Protein AF-A0A517R8D5-F1 (afdb_monomer_lite)

InterPro domains:
  IPR025369 Domain of unknown function DUF4274 [PF14096] (88-162)

Secondary structure (DSSP, 8-state):
-PPP-PPPPHHHHH-HHHHHHHHHHHHHHHHHHGGGGGS-HHHHHHHHHHHH-TTGGG-S-TT-HHHHHHHHHHHHHHHHHHHHH---HHHHHHHHHH--GGG-SHHHHHHHHSTT--HHHHHHHHHHT-HHHHHT-SSGGGSSSHHHHHHHHHHHHHHHHHHHT--S---S-B--HHHHT-TT--HHHHT--GGGSS-BSPP-----

Foldseek 3Di:
DQDDPDDDDPVRCVDPLNVVLVVVQVVQLVQLLVLLVPDDPVLLCLLLCLAPVSCVVVDDCPVPPVVVVVVVVVSVVVNVVCLVDPDAQSSLSSNLSNHDCVVACVSVLSSLPHQSHAPQSLLVLLLVLPVLSVLVDPDLVPDPDPRSSVSNVSVVSVQVCVVVVSHPHQARWGACVSVCPDPSDDCVSSVHDPSSNAITVHPPPDDD

Structure (mmCIF, N/CA/C/O backbone):
data_AF-A0A517R8D5-F1
#
_entry.id   AF-A0A517R8D5-F1
#
loop_
_atom_site.group_PDB
_atom_site.id
_atom_site.type_symbol
_atom_site.label_atom_id
_atom_site.label_alt_id
_atom_site.label_comp_id
_atom_site.label_asym_id
_atom_site.label_entity_id
_atom_site.label_seq_id
_atom_site.pdbx_PDB_ins_code
_atom_site.Cartn_x
_atom_site.Cartn_y
_atom_site.Cartn_z
_atom_site.occupancy
_atom_site.B_iso_or_equiv
_atom_site.auth_seq_id
_atom_site.auth_comp_id
_atom_site.auth_asym_id
_atom_site.auth_atom_id
_atom_site.pdbx_PDB_model_num
ATOM 1 N N . MET A 1 1 ? -22.744 -11.318 -7.187 1.00 48.66 1 MET A N 1
ATOM 2 C CA . MET A 1 1 ? -22.335 -10.217 -8.088 1.00 48.66 1 MET A CA 1
ATOM 3 C C . MET A 1 1 ? -22.023 -9.027 -7.203 1.00 48.66 1 MET A C 1
ATOM 5 O O . MET A 1 1 ? -22.911 -8.662 -6.443 1.00 48.66 1 MET A O 1
ATOM 9 N N . ALA A 1 2 ? -20.806 -8.474 -7.249 1.00 56.12 2 ALA A N 1
ATOM 10 C CA . ALA A 1 2 ? -20.500 -7.267 -6.479 1.00 56.12 2 ALA A CA 1
ATOM 11 C C . ALA A 1 2 ? -21.428 -6.123 -6.892 1.00 56.12 2 ALA A C 1
ATOM 13 O O . ALA A 1 2 ? -21.752 -5.971 -8.080 1.00 56.12 2 ALA A O 1
ATOM 14 N N . LYS A 1 3 ? -21.874 -5.326 -5.918 1.00 57.78 3 LYS A N 1
ATOM 15 C CA . LYS A 1 3 ? -22.687 -4.143 -6.211 1.00 57.78 3 LYS A CA 1
ATOM 16 C C . LYS A 1 3 ? -21.909 -3.226 -7.154 1.00 57.78 3 LYS A C 1
ATOM 18 O O . LYS A 1 3 ? -20.782 -2.824 -6.879 1.00 57.78 3 LYS A O 1
ATOM 23 N N . LYS A 1 4 ? -22.527 -2.874 -8.283 1.00 57.09 4 LYS A N 1
ATOM 24 C CA . LYS A 1 4 ? -21.958 -1.917 -9.237 1.00 57.09 4 LYS A CA 1
ATOM 25 C C . LYS A 1 4 ? -21.742 -0.594 -8.497 1.00 57.09 4 LYS A C 1
ATOM 27 O O . LYS A 1 4 ? -22.710 -0.006 -8.014 1.00 57.09 4 LYS A O 1
ATOM 32 N N . VAL A 1 5 ? -20.493 -0.135 -8.392 1.00 60.75 5 VAL A N 1
ATOM 33 C CA . VAL A 1 5 ? -20.170 1.129 -7.716 1.00 60.75 5 VAL A CA 1
ATOM 34 C C . VAL A 1 5 ? -20.857 2.267 -8.473 1.00 60.75 5 VAL A C 1
ATOM 36 O O . VAL A 1 5 ? -20.487 2.608 -9.599 1.00 60.75 5 VAL A O 1
ATOM 39 N N . ARG A 1 6 ? -21.917 2.834 -7.884 1.00 78.00 6 ARG A N 1
ATOM 40 C CA . ARG A 1 6 ? -22.638 3.968 -8.467 1.00 78.00 6 ARG A CA 1
ATOM 41 C C . ARG A 1 6 ? -21.773 5.215 -8.327 1.00 78.00 6 ARG A C 1
ATOM 43 O O . ARG A 1 6 ? -21.369 5.572 -7.223 1.00 78.00 6 ARG A O 1
ATOM 50 N N . LYS A 1 7 ? -21.553 5.928 -9.433 1.00 76.69 7 LYS A N 1
ATOM 51 C CA . LYS A 1 7 ? -20.949 7.264 -9.378 1.00 76.69 7 LYS A CA 1
ATOM 52 C C . LYS A 1 7 ? -21.834 8.188 -8.537 1.00 76.69 7 LYS A C 1
ATOM 54 O O . LYS A 1 7 ? -23.038 8.289 -8.784 1.00 76.69 7 LYS A O 1
ATOM 59 N N . LYS A 1 8 ? -21.233 8.865 -7.557 1.00 81.44 8 LYS A N 1
ATOM 60 C CA . LYS A 1 8 ? -21.919 9.897 -6.773 1.00 81.44 8 LYS A CA 1
ATOM 61 C C . LYS A 1 8 ? -22.359 11.043 -7.686 1.00 81.44 8 LYS A C 1
ATOM 63 O O . LYS A 1 8 ? -21.655 11.421 -8.623 1.00 81.44 8 LYS A O 1
ATOM 68 N N . THR A 1 9 ? -23.539 11.585 -7.418 1.00 87.25 9 THR A N 1
ATOM 69 C CA . THR A 1 9 ? -24.060 12.777 -8.097 1.00 87.25 9 THR A CA 1
ATOM 70 C C . THR A 1 9 ? -23.261 14.021 -7.704 1.00 87.25 9 THR A C 1
ATOM 72 O O . THR A 1 9 ? -22.557 14.035 -6.693 1.00 87.25 9 THR A O 1
ATOM 75 N N . LYS A 1 10 ? -23.399 15.113 -8.470 1.00 86.38 10 LYS A N 1
ATOM 76 C CA . LYS A 1 10 ? -22.790 16.409 -8.117 1.00 86.38 10 LYS A CA 1
ATOM 77 C C . LYS A 1 10 ? -23.201 16.882 -6.721 1.00 86.38 10 LYS A C 1
ATOM 79 O O . LYS A 1 10 ? -22.364 17.417 -6.005 1.00 86.38 10 LYS A O 1
ATOM 84 N N . GLN A 1 11 ? -24.455 16.652 -6.335 1.00 87.12 11 GLN A N 1
ATOM 85 C CA . GLN A 1 11 ? -24.974 17.030 -5.023 1.00 87.12 11 GLN A CA 1
ATOM 86 C C . GLN A 1 11 ? -24.327 16.204 -3.904 1.00 87.12 11 GLN A C 1
ATOM 88 O O . GLN A 1 11 ? -23.869 16.769 -2.919 1.00 87.12 11 GLN A O 1
ATOM 93 N N . GLU A 1 12 ? -24.172 14.893 -4.096 1.00 86.06 12 GLU A N 1
ATOM 94 C CA . GLU A 1 12 ? -23.469 14.022 -3.140 1.00 86.06 12 GLU A CA 1
ATOM 95 C C . GLU A 1 12 ? -21.973 14.336 -3.024 1.00 86.06 12 GLU A C 1
ATOM 97 O O . GLU A 1 12 ? -21.389 14.161 -1.962 1.00 86.06 12 GLU A O 1
ATOM 102 N N . MET A 1 13 ? -21.337 14.803 -4.101 1.00 85.88 13 MET A N 1
ATOM 103 C CA . MET A 1 13 ? -19.949 15.286 -4.057 1.00 85.88 13 MET A CA 1
ATOM 104 C C . MET A 1 13 ? -19.825 16.688 -3.437 1.00 85.88 13 MET A C 1
ATOM 106 O O . MET A 1 13 ? -18.738 17.092 -3.019 1.00 85.88 13 MET A O 1
ATOM 110 N N . ALA A 1 14 ? -20.914 17.460 -3.421 1.00 89.62 14 ALA A N 1
ATOM 111 C CA . ALA A 1 14 ? -20.987 18.768 -2.780 1.00 89.62 14 ALA A CA 1
ATOM 112 C C . ALA A 1 14 ? -21.322 18.681 -1.285 1.00 89.62 14 ALA A C 1
ATOM 114 O O . ALA A 1 14 ? -21.104 19.659 -0.572 1.00 89.62 14 ALA A O 1
ATOM 115 N N . ASP A 1 15 ? -21.804 17.525 -0.823 1.00 91.94 15 ASP A N 1
ATOM 116 C CA . ASP A 1 15 ? -22.139 17.281 0.573 1.00 91.94 15 ASP A CA 1
ATOM 117 C C . ASP A 1 15 ? -20.940 17.586 1.505 1.00 91.94 15 ASP A C 1
ATOM 119 O O . ASP A 1 15 ? -19.841 17.046 1.306 1.00 91.94 15 ASP A O 1
ATOM 123 N N . PRO A 1 16 ? -21.109 18.462 2.517 1.00 92.56 16 PRO A N 1
ATOM 124 C CA . PRO A 1 16 ? -20.022 18.853 3.410 1.00 92.56 16 PRO A CA 1
ATOM 125 C C . PRO A 1 16 ? -19.416 17.687 4.196 1.00 92.56 16 PRO A C 1
ATOM 127 O O . PRO A 1 16 ? -18.204 17.679 4.427 1.00 92.56 16 PRO A O 1
ATOM 130 N N . VAL A 1 17 ? -20.227 16.697 4.590 1.00 90.69 17 VAL A N 1
ATOM 131 C CA . VAL A 1 17 ? -19.760 15.526 5.349 1.00 90.69 17 VAL A CA 1
ATOM 132 C C . VAL A 1 17 ? -18.880 14.651 4.460 1.00 90.69 17 VAL A C 1
ATOM 134 O O . VAL A 1 17 ? -17.760 14.307 4.848 1.00 90.69 17 VAL A O 1
ATOM 137 N N . PHE A 1 18 ? -19.324 14.377 3.232 1.00 90.69 18 PHE A N 1
ATOM 138 C CA . PHE A 1 18 ? -18.542 13.670 2.222 1.00 90.69 18 PHE A CA 1
ATOM 139 C C . PHE A 1 18 ? -17.207 14.369 1.944 1.00 90.69 18 PHE A C 1
ATOM 141 O O . PHE A 1 18 ? -16.155 13.729 2.002 1.00 90.69 18 PHE A O 1
ATOM 148 N N . ARG A 1 19 ? -17.224 15.684 1.687 1.00 92.69 19 ARG A N 1
ATOM 149 C CA . ARG A 1 19 ? -16.003 16.459 1.403 1.00 92.69 19 ARG A CA 1
ATOM 150 C C . ARG A 1 19 ? -15.025 16.445 2.568 1.00 92.69 19 ARG A C 1
ATOM 152 O O . ARG A 1 19 ? -13.834 16.223 2.353 1.00 92.69 19 ARG A O 1
ATOM 159 N N . LYS A 1 20 ? -15.522 16.640 3.792 1.00 94.44 20 LYS A N 1
ATOM 160 C CA . LYS A 1 20 ? -14.699 16.574 5.002 1.00 94.44 20 LYS A CA 1
ATOM 161 C C . LYS A 1 20 ? -14.043 15.201 5.134 1.00 94.44 20 LYS A C 1
ATOM 163 O O . LYS A 1 20 ? -12.836 15.133 5.333 1.00 94.44 20 LYS A O 1
ATOM 168 N N . ARG A 1 21 ? -14.803 14.119 4.938 1.00 94.06 21 ARG A N 1
ATOM 169 C CA . ARG A 1 21 ? -14.280 12.746 4.987 1.00 94.06 21 ARG A CA 1
ATOM 170 C C . ARG A 1 21 ? -13.192 12.500 3.941 1.00 94.06 21 ARG A C 1
ATOM 172 O O . ARG A 1 21 ? -12.130 12.002 4.296 1.00 94.06 21 ARG A O 1
ATOM 179 N N . VAL A 1 22 ? -13.418 12.877 2.681 1.00 92.94 22 VAL A N 1
ATOM 180 C CA . VAL A 1 22 ? -12.414 12.731 1.605 1.00 92.94 22 VAL A CA 1
ATOM 181 C C . VAL A 1 22 ? -11.154 13.553 1.899 1.00 92.94 22 VAL A C 1
ATOM 183 O O . VAL A 1 22 ? -10.038 13.083 1.667 1.00 92.94 22 VAL A O 1
ATOM 186 N N . SER A 1 23 ? -11.313 14.754 2.464 1.00 95.69 23 SER A N 1
ATOM 187 C CA . SER A 1 23 ? -10.185 15.570 2.923 1.00 95.69 23 SER A CA 1
ATOM 188 C C . SER A 1 23 ? -9.402 14.866 4.035 1.00 95.69 23 SER A C 1
ATOM 190 O O . SER A 1 23 ? -8.179 14.796 3.962 1.00 95.69 23 SER A O 1
ATOM 192 N N . SER A 1 24 ? -10.085 14.292 5.029 1.00 96.50 24 SER A N 1
ATOM 193 C CA . SER A 1 24 ? -9.440 13.542 6.113 1.00 96.50 24 SER A CA 1
ATOM 194 C C . SER A 1 24 ? -8.756 12.263 5.620 1.00 96.50 24 SER A C 1
ATOM 196 O O . SER A 1 24 ? -7.655 11.957 6.065 1.00 96.50 24 SER A O 1
ATOM 198 N N . GLN A 1 25 ? -9.348 11.539 4.662 1.00 96.56 25 GLN A N 1
ATOM 199 C CA . GLN A 1 25 ? -8.690 10.400 4.007 1.00 96.56 25 GLN A CA 1
ATOM 200 C C . GLN A 1 25 ? -7.392 10.841 3.319 1.00 96.56 25 GLN A C 1
ATOM 202 O O . GLN A 1 25 ? -6.345 10.227 3.521 1.00 96.56 25 GLN A O 1
ATOM 207 N N . SER A 1 26 ? -7.443 11.940 2.560 1.00 96.94 26 SER A N 1
ATOM 208 C CA . SER A 1 26 ? -6.265 12.515 1.899 1.00 96.94 26 SER A CA 1
ATOM 209 C C . SER A 1 26 ? -5.177 12.902 2.904 1.00 96.94 26 SER A C 1
ATOM 211 O O . SER A 1 26 ? -4.015 12.561 2.702 1.00 96.94 26 SER A O 1
ATOM 213 N N . GLU A 1 27 ? -5.538 13.546 4.016 1.00 97.62 27 GLU A N 1
ATOM 214 C CA . GLU A 1 27 ? -4.596 13.928 5.075 1.00 97.62 27 GLU A CA 1
ATOM 215 C C . GLU A 1 27 ? -3.901 12.709 5.701 1.00 97.62 27 GLU A C 1
ATOM 217 O O . GLU A 1 27 ? -2.678 12.704 5.867 1.00 97.62 27 GLU A O 1
ATOM 222 N N . VAL A 1 28 ? -4.653 11.639 5.986 1.00 97.81 28 VAL A N 1
ATOM 223 C CA . VAL A 1 28 ? -4.082 10.388 6.508 1.00 97.81 28 VAL A CA 1
ATOM 224 C C . VAL A 1 28 ? -3.088 9.782 5.516 1.00 97.81 28 VAL A C 1
ATOM 226 O O . VAL A 1 28 ? -1.997 9.369 5.919 1.00 97.81 28 VAL A O 1
ATOM 229 N N . LEU A 1 29 ? -3.431 9.745 4.224 1.00 97.69 29 LEU A N 1
ATOM 230 C CA . LEU A 1 29 ? -2.547 9.203 3.188 1.00 97.69 29 LEU A CA 1
ATOM 231 C C . LEU A 1 29 ? -1.289 10.056 2.993 1.00 97.69 29 LEU A C 1
ATOM 233 O O . LEU A 1 29 ? -0.202 9.488 2.882 1.00 97.69 29 LEU A O 1
ATOM 237 N N . LEU A 1 30 ? -1.411 11.386 3.011 1.00 97.56 30 LEU A N 1
ATOM 238 C CA . LEU A 1 30 ? -0.270 12.306 2.946 1.00 97.56 30 LEU A CA 1
ATOM 239 C C . LEU A 1 30 ? 0.664 12.117 4.143 1.00 97.56 30 LEU A C 1
ATOM 241 O O . LEU A 1 30 ? 1.882 12.047 3.984 1.00 97.56 30 LEU A O 1
ATOM 245 N N . ARG A 1 31 ? 0.109 11.958 5.346 1.00 97.00 31 ARG A N 1
ATOM 246 C CA . ARG A 1 31 ? 0.912 11.721 6.547 1.00 97.00 31 ARG A CA 1
ATOM 247 C C . ARG A 1 31 ? 1.607 10.361 6.538 1.00 97.00 31 ARG A C 1
ATOM 249 O O . ARG A 1 31 ? 2.737 10.267 7.008 1.00 97.00 31 ARG A O 1
ATOM 256 N N . ALA A 1 32 ? 0.961 9.320 6.013 1.00 96.25 32 ALA A N 1
ATOM 257 C CA . ALA A 1 32 ? 1.627 8.041 5.780 1.00 96.25 32 ALA A CA 1
ATOM 258 C C . ALA A 1 32 ? 2.783 8.220 4.780 1.00 96.25 32 ALA A C 1
ATOM 260 O O . ALA A 1 32 ? 3.913 7.824 5.056 1.00 96.25 32 ALA A O 1
ATOM 261 N N . TYR A 1 33 ? 2.527 8.906 3.663 1.00 96.25 33 TYR A N 1
ATOM 262 C CA . TYR A 1 33 ? 3.526 9.183 2.632 1.00 96.25 33 TYR A CA 1
ATOM 263 C C . TYR A 1 33 ? 4.749 9.959 3.152 1.00 96.25 33 TYR A C 1
ATOM 265 O O . TYR A 1 33 ? 5.871 9.646 2.758 1.00 96.25 33 TYR A O 1
ATOM 273 N N . ALA A 1 34 ? 4.573 10.886 4.097 1.00 96.75 34 ALA A N 1
ATOM 274 C CA . ALA A 1 34 ? 5.668 11.653 4.701 1.00 96.75 34 ALA A CA 1
ATOM 275 C C . ALA A 1 34 ? 6.753 10.778 5.374 1.00 96.75 34 ALA A C 1
ATOM 277 O O . ALA A 1 34 ? 7.893 11.207 5.558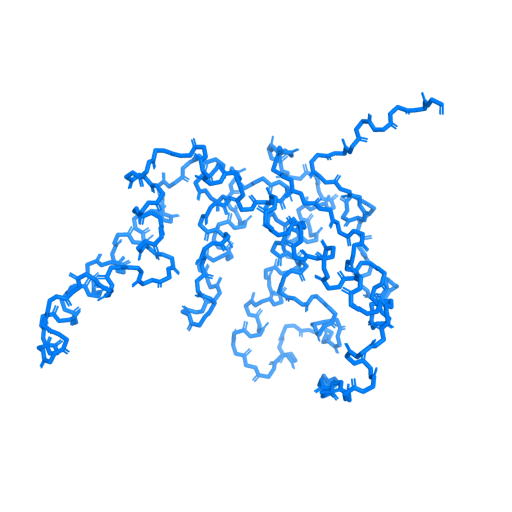 1.00 96.75 34 ALA A O 1
ATOM 278 N N . GLU A 1 35 ? 6.468 9.511 5.707 1.00 95.00 35 GLU A N 1
ATOM 279 C CA . GLU A 1 35 ? 7.507 8.580 6.170 1.00 95.00 35 GLU A CA 1
ATOM 280 C C . GLU A 1 35 ? 8.576 8.291 5.099 1.00 95.00 35 GLU A C 1
ATOM 282 O O . GLU A 1 35 ? 9.686 7.863 5.443 1.00 95.00 35 GLU A O 1
ATOM 287 N N . CYS A 1 36 ? 8.276 8.542 3.826 1.00 96.69 36 CYS A N 1
ATOM 288 C CA . CYS A 1 36 ? 9.188 8.345 2.704 1.00 96.69 36 CYS A CA 1
ATOM 289 C C . CYS A 1 36 ? 10.215 9.450 2.538 1.00 96.69 36 CYS A C 1
ATOM 291 O O . CYS A 1 36 ? 11.336 9.166 2.120 1.00 96.69 36 CYS A O 1
ATOM 293 N N . GLU A 1 37 ? 9.901 10.657 2.992 1.00 95.06 37 GLU A N 1
ATOM 294 C CA . GLU A 1 37 ? 10.826 11.795 3.011 1.00 95.06 37 GLU A CA 1
ATOM 295 C C . GLU A 1 37 ? 11.995 11.578 3.986 1.00 95.06 37 GLU A C 1
ATOM 297 O O . GLU A 1 37 ? 13.016 12.252 3.908 1.00 95.06 37 GLU A O 1
ATOM 302 N N . LYS A 1 38 ? 11.885 10.588 4.885 1.00 96.75 38 LYS A N 1
ATOM 303 C CA . LYS A 1 38 ? 12.970 10.184 5.796 1.00 96.75 38 LYS A CA 1
ATOM 304 C C . LYS A 1 38 ? 14.005 9.257 5.141 1.00 96.75 38 LYS A C 1
ATOM 306 O O . LYS A 1 38 ? 14.963 8.858 5.804 1.00 96.75 38 LYS A O 1
ATOM 311 N N . LEU A 1 39 ? 13.798 8.837 3.892 1.00 97.81 39 LEU A N 1
ATOM 312 C CA . LEU A 1 39 ? 14.829 8.176 3.087 1.00 97.81 39 LEU A CA 1
ATOM 313 C C . LEU A 1 39 ? 15.739 9.232 2.449 1.00 97.81 39 LEU A C 1
ATOM 315 O O . LEU A 1 39 ? 15.335 10.376 2.267 1.00 97.81 39 LEU A O 1
ATOM 319 N N . SER A 1 40 ? 16.964 8.856 2.067 1.00 98.19 40 SER A N 1
ATOM 320 C CA . SER A 1 40 ? 17.771 9.759 1.239 1.00 98.19 40 SER A CA 1
ATOM 321 C C . SER A 1 40 ? 17.052 10.027 -0.093 1.00 98.19 40 SER A C 1
ATOM 323 O O . SER A 1 40 ? 16.403 9.109 -0.611 1.00 98.19 40 SER A O 1
ATOM 325 N N . PRO A 1 41 ? 17.207 11.219 -0.702 1.00 97.56 41 PRO A N 1
ATOM 326 C CA . PRO A 1 41 ? 16.574 11.530 -1.985 1.00 97.56 41 PRO A CA 1
ATOM 327 C C . PRO A 1 41 ? 16.868 10.482 -3.066 1.00 97.56 41 PRO A C 1
ATOM 329 O O . PRO A 1 41 ? 15.963 10.019 -3.751 1.00 97.56 41 PRO A O 1
ATOM 332 N N . SER A 1 42 ? 18.119 10.013 -3.147 1.00 97.19 42 SER A N 1
ATOM 333 C CA . SER A 1 42 ? 18.528 8.956 -4.078 1.00 97.19 42 SER A CA 1
ATOM 334 C C . SER A 1 42 ? 17.829 7.618 -3.825 1.00 97.19 42 SER A C 1
ATOM 336 O O . SER A 1 42 ? 17.472 6.916 -4.770 1.00 97.19 42 SER A O 1
ATOM 338 N N . ARG A 1 43 ? 17.602 7.249 -2.557 1.00 97.88 43 ARG A N 1
ATOM 339 C CA . ARG A 1 43 ? 16.934 5.991 -2.211 1.00 97.88 43 ARG A CA 1
ATOM 340 C C . ARG A 1 43 ? 15.432 6.070 -2.452 1.00 97.88 43 ARG A C 1
ATOM 342 O O . ARG A 1 43 ? 14.858 5.092 -2.923 1.00 97.88 43 ARG A O 1
ATOM 349 N N . LEU A 1 44 ? 14.815 7.212 -2.153 1.00 97.06 44 LEU A N 1
ATOM 350 C CA . LEU A 1 44 ? 13.411 7.457 -2.463 1.00 97.06 44 LEU A CA 1
ATOM 351 C C . LEU A 1 44 ? 13.173 7.430 -3.976 1.00 97.06 44 LEU A C 1
ATOM 353 O O . LEU A 1 44 ? 12.284 6.709 -4.421 1.00 97.06 44 LEU A O 1
ATOM 357 N N . GLN A 1 45 ? 14.008 8.124 -4.756 1.00 96.38 45 GLN A N 1
ATOM 358 C CA . GLN A 1 45 ? 13.924 8.118 -6.217 1.00 96.38 45 GLN A CA 1
ATOM 359 C C . GLN A 1 45 ? 14.058 6.702 -6.782 1.00 96.38 45 GLN A C 1
ATOM 361 O O . GLN A 1 45 ? 13.247 6.292 -7.605 1.00 96.38 45 GLN A O 1
ATOM 366 N N . PHE A 1 46 ? 15.019 5.920 -6.280 1.00 97.69 46 PHE A N 1
ATOM 367 C CA . PHE A 1 46 ? 15.160 4.520 -6.671 1.00 97.69 46 PHE A CA 1
ATOM 368 C C . PHE A 1 46 ? 13.876 3.718 -6.411 1.00 97.69 46 PHE A C 1
ATOM 370 O O . PHE A 1 46 ? 13.418 3.003 -7.295 1.00 97.69 46 PHE A O 1
ATOM 377 N N . ILE A 1 47 ? 13.256 3.847 -5.230 1.00 97.75 47 ILE A N 1
ATOM 378 C CA . ILE A 1 47 ? 11.987 3.160 -4.934 1.00 97.75 47 ILE A CA 1
ATOM 379 C C . ILE A 1 47 ? 10.865 3.657 -5.852 1.00 97.75 47 ILE A C 1
ATOM 381 O O . ILE A 1 47 ? 10.083 2.839 -6.330 1.00 97.75 47 ILE A O 1
ATOM 385 N N . TYR A 1 48 ? 10.790 4.958 -6.129 1.00 95.56 48 TYR A N 1
ATOM 386 C CA . TYR A 1 48 ? 9.808 5.533 -7.050 1.00 95.56 48 TYR A CA 1
ATOM 387 C C . TYR A 1 48 ? 9.931 4.943 -8.464 1.00 95.56 48 TYR A C 1
ATOM 389 O O . TYR A 1 48 ? 8.939 4.514 -9.055 1.00 95.56 48 TYR A O 1
ATOM 397 N N . ASP A 1 49 ? 11.157 4.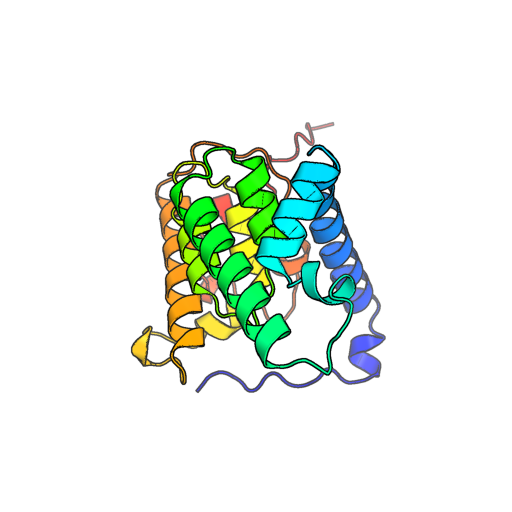804 -8.965 1.00 96.12 49 ASP A N 1
ATOM 398 C CA . ASP A 1 49 ? 11.417 4.185 -10.266 1.00 96.12 49 ASP A CA 1
ATOM 399 C C . ASP A 1 49 ? 11.003 2.704 -10.298 1.00 96.12 49 ASP A C 1
ATOM 401 O O . ASP A 1 49 ? 10.460 2.237 -11.297 1.00 96.12 49 ASP A O 1
ATOM 405 N N . LEU A 1 50 ? 11.190 1.969 -9.194 1.00 96.06 50 LEU A N 1
ATOM 406 C CA . LEU A 1 50 ? 10.764 0.567 -9.080 1.00 96.06 50 LEU A CA 1
ATOM 407 C C . LEU A 1 50 ? 9.241 0.372 -9.065 1.00 96.06 50 LEU A C 1
ATOM 409 O O . LEU A 1 50 ? 8.766 -0.724 -9.380 1.00 96.06 50 LEU A O 1
ATOM 413 N N . THR A 1 51 ? 8.502 1.374 -8.587 1.00 93.31 51 THR A N 1
ATOM 414 C CA . THR A 1 51 ? 7.114 1.223 -8.121 1.00 93.31 51 THR A CA 1
ATOM 415 C C . THR A 1 51 ? 6.085 1.841 -9.048 1.00 93.31 51 THR A C 1
ATOM 417 O O . THR A 1 51 ? 5.003 1.279 -9.164 1.00 93.31 51 THR A O 1
ATOM 420 N N . GLY A 1 52 ? 6.407 2.959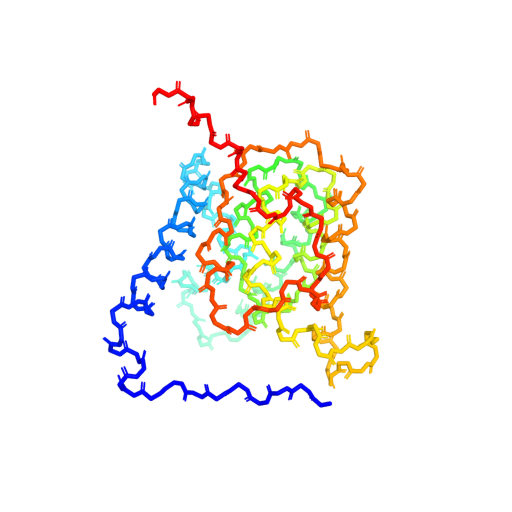 -9.698 1.00 79.62 52 GLY A N 1
ATOM 421 C CA . GLY A 1 52 ? 5.468 3.696 -10.547 1.00 79.62 52 GLY A CA 1
ATOM 422 C C . GLY A 1 52 ? 6.031 4.071 -11.911 1.00 79.62 52 GLY A C 1
ATOM 423 O O . GLY A 1 52 ? 5.561 5.030 -12.513 1.00 79.62 52 GLY A O 1
ATOM 424 N N . GLY A 1 53 ? 7.082 3.384 -12.370 1.00 84.75 53 GLY A N 1
ATOM 425 C CA . GLY A 1 53 ? 7.700 3.679 -13.662 1.00 84.75 53 GLY A CA 1
ATOM 426 C C . GLY A 1 53 ? 8.345 5.064 -13.721 1.00 84.75 53 GLY A C 1
ATOM 427 O O . GLY A 1 53 ? 8.475 5.633 -14.798 1.00 84.75 53 GLY A O 1
ATOM 428 N N . GLY A 1 54 ? 8.773 5.620 -12.582 1.00 87.56 54 GLY A N 1
ATOM 429 C CA . GLY A 1 54 ? 9.362 6.962 -12.511 1.00 87.56 54 GLY A CA 1
ATOM 430 C C . GLY A 1 54 ? 10.573 7.182 -13.424 1.00 87.56 54 GLY A C 1
ATOM 431 O O . GLY A 1 54 ? 10.881 8.319 -13.770 1.00 87.56 54 GLY A O 1
ATOM 432 N N . TRP A 1 55 ? 11.230 6.104 -13.852 1.00 92.31 55 TRP A N 1
ATOM 433 C CA . TRP A 1 55 ? 12.324 6.125 -14.817 1.00 92.31 55 TRP A CA 1
ATOM 434 C C . TRP A 1 55 ? 11.880 6.515 -16.234 1.00 92.31 55 TRP A C 1
ATOM 436 O O . TRP A 1 55 ? 12.691 7.061 -16.977 1.00 92.31 55 TRP A O 1
ATOM 446 N N . ILE A 1 56 ? 10.609 6.293 -16.594 1.00 91.31 56 ILE A N 1
ATOM 447 C CA . ILE A 1 56 ? 10.055 6.575 -17.928 1.00 91.31 56 ILE A CA 1
ATOM 448 C C . ILE A 1 56 ? 10.168 8.066 -18.255 1.00 91.31 56 ILE A C 1
ATOM 450 O O . ILE A 1 56 ? 10.531 8.424 -19.368 1.00 91.31 56 ILE A O 1
ATOM 454 N N . SER A 1 57 ? 9.941 8.950 -17.277 1.00 88.56 57 SER A N 1
ATOM 455 C CA . SER A 1 57 ? 10.038 10.406 -17.481 1.00 88.56 57 SER A CA 1
ATOM 456 C C . SER A 1 57 ? 11.455 10.900 -17.786 1.00 88.56 57 SER A C 1
ATOM 458 O O . SER A 1 57 ? 11.630 12.042 -18.202 1.00 88.56 57 SER A O 1
ATOM 460 N N . ARG A 1 58 ? 12.465 10.055 -17.559 1.00 88.31 58 ARG A N 1
ATOM 461 C CA . ARG A 1 58 ? 13.881 10.345 -17.817 1.00 88.31 58 ARG A CA 1
ATOM 462 C C . ARG A 1 58 ? 14.436 9.513 -18.970 1.00 88.31 58 ARG A C 1
ATOM 464 O O . ARG A 1 58 ? 15.641 9.525 -19.198 1.00 88.31 58 ARG A O 1
ATOM 471 N N . PHE A 1 59 ? 13.580 8.761 -19.656 1.00 90.25 59 PHE A N 1
ATOM 472 C CA . PHE A 1 59 ? 13.959 8.001 -20.830 1.00 90.25 59 PHE A CA 1
ATOM 473 C C . PHE A 1 59 ? 13.937 8.927 -22.053 1.00 90.25 59 PHE A C 1
ATOM 475 O O . PHE A 1 59 ? 12.894 9.474 -22.397 1.00 90.25 59 PHE A O 1
ATOM 482 N N . GLU A 1 60 ? 15.100 9.144 -22.669 1.00 85.31 60 GLU A N 1
ATOM 483 C CA . GLU A 1 60 ? 15.299 10.216 -23.657 1.00 85.31 60 GLU A CA 1
ATOM 484 C C . GLU A 1 60 ? 14.572 9.972 -24.989 1.00 85.31 60 GLU A C 1
ATOM 486 O O . GLU A 1 60 ? 14.050 10.915 -25.575 1.00 85.31 60 GLU A O 1
ATOM 491 N N . ASN A 1 61 ? 14.501 8.719 -25.451 1.00 85.44 61 ASN A N 1
ATOM 492 C CA . ASN A 1 61 ? 14.031 8.379 -26.797 1.00 85.44 61 ASN A CA 1
ATOM 493 C C . ASN A 1 61 ? 12.825 7.440 -26.746 1.00 85.44 61 ASN A C 1
ATOM 495 O O . ASN A 1 61 ? 12.955 6.258 -27.048 1.00 85.44 61 ASN A O 1
ATOM 499 N N . LEU A 1 62 ? 11.651 7.954 -26.367 1.00 81.88 62 LEU A N 1
ATOM 500 C CA . LEU A 1 62 ? 10.418 7.153 -26.277 1.00 81.88 62 LEU A CA 1
ATOM 501 C C . LEU A 1 62 ? 10.011 6.485 -27.603 1.00 81.88 62 LEU A C 1
ATOM 503 O O . LEU A 1 62 ? 9.311 5.482 -27.561 1.00 81.88 62 LEU A O 1
ATOM 507 N N . ASP A 1 63 ? 10.483 6.998 -28.743 1.00 89.00 63 ASP A N 1
ATOM 508 C CA . ASP A 1 63 ? 10.227 6.424 -30.071 1.00 89.00 63 ASP A CA 1
ATOM 509 C C . ASP A 1 63 ? 11.138 5.220 -30.407 1.00 89.00 63 ASP A C 1
ATOM 511 O O . ASP A 1 63 ? 10.954 4.565 -31.433 1.00 89.00 63 ASP A O 1
ATOM 515 N N . ASP A 1 64 ? 12.134 4.913 -29.565 1.00 94.06 64 ASP A N 1
ATOM 516 C CA . ASP A 1 64 ? 12.972 3.715 -29.691 1.00 94.06 64 ASP A CA 1
ATOM 517 C C . ASP A 1 64 ? 12.415 2.582 -28.816 1.00 94.06 64 ASP A C 1
ATOM 519 O O . ASP A 1 64 ? 12.834 2.371 -27.671 1.00 94.06 64 ASP A O 1
ATOM 523 N N . ASP A 1 65 ? 11.477 1.822 -29.387 1.00 93.50 65 ASP A N 1
ATOM 524 C CA . ASP A 1 65 ? 10.834 0.674 -28.737 1.00 93.50 65 ASP A CA 1
ATOM 525 C C . ASP A 1 65 ? 11.854 -0.342 -28.197 1.00 93.50 65 ASP A C 1
ATOM 527 O O . ASP A 1 65 ? 11.681 -0.905 -27.113 1.00 93.50 65 ASP A O 1
ATOM 531 N N . ALA A 1 66 ? 12.946 -0.586 -28.929 1.00 94.62 66 ALA A N 1
ATOM 532 C CA . ALA A 1 66 ? 13.946 -1.574 -28.534 1.00 94.62 66 ALA A CA 1
ATOM 533 C C . ALA A 1 66 ? 14.742 -1.109 -27.307 1.00 94.62 66 ALA A C 1
ATOM 535 O O . ALA A 1 66 ? 15.004 -1.903 -26.390 1.00 94.62 66 ALA A O 1
ATOM 536 N N . ALA A 1 67 ? 15.114 0.171 -27.265 1.00 94.06 67 ALA A N 1
ATOM 537 C CA . ALA A 1 67 ? 15.759 0.766 -26.103 1.00 94.06 67 ALA A CA 1
ATOM 538 C C . ALA A 1 67 ? 14.800 0.841 -24.904 1.00 94.06 67 ALA A C 1
ATOM 540 O O . ALA A 1 67 ? 15.212 0.513 -23.784 1.00 94.06 67 ALA A O 1
ATOM 541 N N . PHE A 1 68 ? 13.530 1.190 -25.131 1.00 94.06 68 PHE A N 1
ATOM 542 C CA . PHE A 1 68 ? 12.515 1.256 -24.078 1.00 94.06 68 PHE A CA 1
ATOM 543 C C . PHE A 1 68 ? 12.293 -0.117 -23.440 1.00 94.06 68 PHE A C 1
ATOM 545 O O . PHE A 1 68 ? 12.374 -0.267 -22.218 1.00 94.06 68 PHE A O 1
ATOM 552 N N . GLU A 1 69 ? 12.112 -1.153 -24.260 1.00 93.44 69 GLU A N 1
ATOM 553 C CA . GLU A 1 69 ? 11.950 -2.533 -23.801 1.00 93.44 69 GLU A CA 1
ATOM 554 C C . GLU A 1 69 ? 13.165 -3.030 -23.012 1.00 93.44 69 GLU A C 1
ATOM 556 O O . GLU A 1 69 ? 13.033 -3.710 -21.986 1.00 93.44 69 GLU A O 1
ATOM 561 N N . LYS A 1 70 ? 14.376 -2.674 -23.451 1.00 94.12 70 LYS A N 1
ATOM 562 C CA . LYS A 1 70 ? 15.608 -3.016 -22.733 1.00 94.12 70 LYS A CA 1
ATOM 563 C C . LYS A 1 70 ? 15.649 -2.370 -21.345 1.00 94.12 70 LYS A C 1
ATOM 565 O O . LYS A 1 70 ? 15.983 -3.057 -20.372 1.00 94.12 70 LYS A O 1
ATOM 570 N N . GLU A 1 71 ? 15.300 -1.092 -21.240 1.00 94.56 71 GLU A N 1
ATOM 571 C CA . GLU A 1 71 ? 15.288 -0.368 -19.965 1.00 94.56 71 GLU A CA 1
ATOM 572 C C . GLU A 1 71 ? 14.148 -0.865 -19.054 1.00 94.56 71 GLU A C 1
ATOM 574 O O . GLU A 1 71 ? 14.376 -1.165 -17.880 1.00 94.56 71 GLU A O 1
ATOM 579 N N . SER A 1 72 ? 12.959 -1.124 -19.601 1.00 93.31 72 SER A N 1
ATOM 580 C CA . SER A 1 72 ? 11.831 -1.735 -18.882 1.00 93.31 72 SER A CA 1
ATOM 581 C C . SER A 1 72 ? 12.193 -3.094 -18.262 1.00 93.31 72 SER A C 1
ATOM 583 O O . SER A 1 72 ? 11.939 -3.357 -17.076 1.00 93.31 72 SER A O 1
ATOM 585 N N . ARG A 1 73 ? 12.890 -3.959 -19.014 1.00 94.75 73 ARG A N 1
ATOM 586 C CA . ARG A 1 73 ? 13.388 -5.251 -18.500 1.00 94.75 73 ARG A CA 1
ATOM 587 C C . ARG A 1 73 ? 14.406 -5.074 -17.379 1.00 94.75 73 ARG A C 1
ATOM 589 O O . ARG A 1 73 ? 14.381 -5.839 -16.408 1.00 94.75 73 ARG A O 1
ATOM 596 N N . ARG A 1 74 ? 15.287 -4.075 -17.484 1.00 96.06 74 ARG A N 1
ATOM 597 C CA . ARG A 1 74 ? 16.243 -3.733 -16.423 1.00 96.06 74 ARG A CA 1
ATOM 598 C C . ARG A 1 74 ? 15.510 -3.336 -15.141 1.00 96.06 74 ARG A C 1
ATOM 600 O O . ARG A 1 74 ? 15.814 -3.896 -14.087 1.00 96.06 74 ARG A O 1
ATOM 607 N N . TRP A 1 75 ? 14.517 -2.453 -15.219 1.00 95.88 75 TRP A N 1
ATOM 608 C CA . TRP A 1 75 ? 13.733 -2.035 -14.050 1.00 95.88 75 TRP A CA 1
ATOM 609 C C . TRP A 1 75 ? 12.896 -3.169 -13.460 1.00 95.88 75 TRP A C 1
ATOM 611 O O . TRP A 1 75 ? 12.860 -3.344 -12.240 1.00 95.88 75 TRP A O 1
ATOM 621 N N . THR A 1 76 ? 12.336 -4.036 -14.304 1.00 94.50 76 THR A N 1
ATOM 622 C CA . THR A 1 76 ? 11.654 -5.262 -13.860 1.00 94.50 76 THR A CA 1
ATOM 623 C C . THR A 1 76 ? 12.593 -6.185 -13.075 1.00 94.50 76 THR A C 1
ATOM 625 O O . THR A 1 76 ? 12.206 -6.742 -12.039 1.00 94.50 76 THR A O 1
ATOM 628 N N . LYS A 1 77 ? 13.842 -6.344 -13.535 1.00 97.00 77 LYS A N 1
ATOM 629 C CA . LYS A 1 77 ? 14.871 -7.120 -12.828 1.00 97.00 77 LYS A CA 1
ATOM 630 C C . LYS A 1 77 ? 15.220 -6.480 -11.481 1.00 97.00 77 LYS A C 1
ATOM 632 O O . LYS A 1 77 ? 15.179 -7.178 -10.468 1.00 97.00 77 LYS A O 1
ATOM 637 N N . LEU A 1 78 ? 15.468 -5.170 -11.450 1.00 97.88 78 LEU A N 1
ATOM 638 C CA . LEU A 1 78 ? 15.775 -4.434 -10.217 1.00 97.88 78 LEU A CA 1
ATOM 639 C C . LEU A 1 78 ? 14.634 -4.514 -9.196 1.00 97.88 78 LEU A C 1
ATOM 641 O O . LEU A 1 78 ? 14.884 -4.720 -8.008 1.00 97.88 78 LEU A O 1
ATOM 645 N N . ARG A 1 79 ? 13.372 -4.438 -9.639 1.00 97.38 79 ARG A N 1
ATOM 646 C CA . ARG A 1 79 ? 12.215 -4.630 -8.752 1.00 97.38 79 ARG A CA 1
ATOM 647 C C . ARG A 1 79 ? 12.217 -6.027 -8.152 1.00 97.38 79 ARG A C 1
ATOM 649 O O . ARG A 1 79 ? 12.011 -6.172 -6.951 1.00 97.38 79 ARG A O 1
ATOM 656 N N . ARG A 1 80 ? 12.454 -7.063 -8.960 1.00 96.69 80 ARG A N 1
ATOM 657 C CA . ARG A 1 80 ? 12.518 -8.446 -8.465 1.00 96.69 80 ARG A CA 1
ATOM 658 C C . ARG A 1 80 ? 13.616 -8.613 -7.415 1.00 96.69 80 ARG A C 1
ATOM 660 O O . ARG A 1 80 ? 13.372 -9.238 -6.386 1.00 96.69 80 ARG A O 1
ATOM 667 N N . GLU A 1 81 ? 14.791 -8.045 -7.661 1.00 98.06 81 GLU A N 1
ATOM 668 C CA . GLU A 1 81 ? 15.908 -8.047 -6.712 1.00 98.06 81 GLU A CA 1
ATOM 669 C C . GLU A 1 81 ? 15.545 -7.309 -5.421 1.00 98.06 81 GLU A C 1
ATOM 671 O O . GLU A 1 81 ? 15.712 -7.869 -4.337 1.00 98.06 81 GLU A O 1
ATOM 676 N N . PHE A 1 82 ? 14.948 -6.119 -5.514 1.00 98.38 82 PHE A N 1
ATOM 677 C CA . PHE A 1 82 ? 14.455 -5.374 -4.354 1.00 98.38 82 PHE A CA 1
ATOM 678 C C . PHE A 1 82 ? 13.442 -6.187 -3.537 1.00 98.38 82 PHE A C 1
ATOM 680 O O . PHE A 1 82 ? 13.602 -6.339 -2.330 1.00 98.38 82 PHE A O 1
ATOM 687 N N . LEU A 1 83 ? 12.446 -6.799 -4.185 1.00 97.50 83 LEU A N 1
ATOM 688 C CA . LEU A 1 83 ? 11.442 -7.644 -3.525 1.00 97.50 83 LEU A CA 1
ATOM 689 C C . LEU A 1 83 ? 12.038 -8.881 -2.821 1.00 97.50 83 LEU A C 1
ATOM 691 O O . LEU A 1 83 ? 11.388 -9.463 -1.946 1.00 97.50 83 LEU A O 1
ATOM 695 N N . ASN A 1 84 ? 13.229 -9.323 -3.234 1.00 97.38 84 ASN A N 1
ATOM 696 C CA . ASN A 1 84 ? 13.952 -10.447 -2.637 1.00 97.38 84 ASN A CA 1
ATOM 697 C C . ASN A 1 84 ? 14.877 -10.027 -1.485 1.00 97.38 84 ASN A C 1
ATOM 699 O O . ASN A 1 84 ? 15.202 -10.872 -0.659 1.00 97.38 84 ASN A O 1
ATOM 703 N N . THR A 1 85 ? 15.318 -8.768 -1.452 1.00 97.69 85 THR A N 1
ATOM 704 C CA . THR A 1 85 ? 16.437 -8.315 -0.603 1.00 97.69 85 THR A CA 1
ATOM 705 C C . THR A 1 85 ? 16.077 -7.185 0.357 1.00 97.69 85 THR A C 1
ATOM 707 O O . THR A 1 85 ? 16.872 -6.853 1.231 1.00 97.69 85 THR A O 1
ATOM 710 N N . VAL A 1 86 ? 14.903 -6.562 0.217 1.00 98.25 86 VAL A N 1
ATOM 711 C CA . VAL A 1 86 ? 14.496 -5.454 1.085 1.00 98.25 86 VAL A CA 1
ATOM 712 C C . VAL A 1 86 ? 14.256 -5.931 2.517 1.00 98.25 86 VAL A C 1
ATOM 714 O O . VAL A 1 86 ? 13.382 -6.744 2.780 1.00 98.25 86 VAL A O 1
ATOM 717 N N . GLU A 1 87 ? 14.986 -5.363 3.474 1.00 97.06 87 GLU A N 1
ATOM 718 C CA . GLU A 1 87 ? 14.829 -5.709 4.895 1.00 97.06 87 GLU A CA 1
ATOM 719 C C . GLU A 1 87 ? 14.231 -4.574 5.728 1.00 97.06 87 GLU A C 1
ATOM 721 O O . GLU A 1 87 ? 13.624 -4.810 6.778 1.00 97.06 87 GLU A O 1
ATOM 726 N N . LYS A 1 88 ? 14.400 -3.326 5.276 1.00 97.88 88 LYS A N 1
ATOM 727 C CA . LYS A 1 88 ? 14.053 -2.129 6.046 1.00 97.88 88 LYS A CA 1
ATOM 728 C C . LYS A 1 88 ? 12.540 -1.873 5.990 1.00 97.88 88 LYS A C 1
ATOM 730 O O . LYS A 1 88 ? 12.026 -1.599 4.904 1.00 97.88 88 LYS A O 1
ATOM 735 N N . PRO A 1 89 ? 11.828 -1.825 7.137 1.00 98.12 89 PRO A N 1
ATOM 736 C CA . PRO A 1 89 ? 10.386 -1.559 7.168 1.00 98.12 89 PRO A CA 1
ATOM 737 C C . PRO A 1 89 ? 9.972 -0.291 6.414 1.00 98.12 89 PRO A C 1
ATOM 739 O O . PRO A 1 89 ? 8.937 -0.274 5.758 1.00 98.12 89 PRO A O 1
ATOM 742 N N . ARG A 1 90 ? 10.787 0.770 6.483 1.00 98.31 90 ARG A N 1
ATOM 743 C CA . ARG A 1 90 ? 10.507 2.054 5.822 1.00 98.31 90 ARG A CA 1
ATOM 744 C C . ARG A 1 90 ? 10.540 1.940 4.302 1.00 98.31 90 ARG A C 1
ATOM 746 O O . ARG A 1 90 ? 9.697 2.520 3.636 1.00 98.31 90 ARG A O 1
ATOM 753 N N . GLU A 1 91 ? 11.481 1.176 3.755 1.00 98.56 91 GLU A N 1
ATOM 754 C CA . GLU A 1 91 ? 11.555 0.962 2.308 1.00 98.56 91 GLU A CA 1
ATOM 755 C C . GLU A 1 91 ? 10.364 0.135 1.818 1.00 98.56 91 GLU A C 1
ATOM 757 O O . GLU A 1 91 ? 9.784 0.463 0.789 1.00 98.56 91 GLU A O 1
ATOM 762 N N . ILE A 1 92 ? 9.933 -0.862 2.601 1.00 98.56 92 ILE A N 1
ATOM 763 C CA . ILE A 1 92 ? 8.698 -1.618 2.343 1.00 98.56 92 ILE A CA 1
ATOM 764 C C . ILE A 1 92 ? 7.484 -0.686 2.384 1.00 98.56 92 ILE A C 1
ATOM 766 O O . ILE A 1 92 ? 6.669 -0.703 1.469 1.00 98.56 92 ILE A O 1
ATOM 770 N N . HIS A 1 93 ? 7.369 0.157 3.415 1.00 98.56 93 HIS A N 1
ATOM 771 C CA . HIS A 1 93 ? 6.291 1.140 3.524 1.00 98.56 93 HIS A CA 1
ATOM 772 C C . HIS A 1 93 ? 6.228 2.035 2.284 1.00 98.56 93 HIS A C 1
ATOM 774 O O . HIS A 1 93 ? 5.187 2.109 1.633 1.00 98.56 93 HIS A O 1
ATOM 780 N N . CYS A 1 94 ? 7.356 2.627 1.896 1.00 98.25 94 CYS A N 1
ATOM 781 C CA . CYS A 1 94 ? 7.420 3.506 0.734 1.00 98.25 94 CYS A CA 1
ATOM 782 C C . CYS A 1 94 ? 7.137 2.798 -0.574 1.00 98.25 94 CYS A C 1
ATOM 784 O O . CYS A 1 94 ? 6.410 3.347 -1.398 1.00 98.25 94 CYS A O 1
ATOM 786 N N . PHE A 1 95 ? 7.607 1.558 -0.723 1.00 98.44 95 PHE A N 1
ATOM 787 C CA . PHE A 1 95 ? 7.229 0.732 -1.856 1.00 98.44 95 PHE A CA 1
ATOM 788 C C . PHE A 1 95 ? 5.704 0.618 -1.951 1.00 98.44 95 PHE A C 1
ATOM 790 O O . PHE A 1 95 ? 5.128 0.911 -2.990 1.00 98.44 95 PHE A O 1
ATOM 797 N N . THR A 1 96 ? 5.023 0.277 -0.851 1.00 97.62 96 THR A N 1
ATOM 798 C CA . THR A 1 96 ? 3.553 0.139 -0.844 1.00 97.62 96 THR A CA 1
ATOM 799 C C . THR A 1 96 ? 2.795 1.461 -1.000 1.00 97.62 96 THR A C 1
ATOM 801 O O . THR A 1 96 ? 1.625 1.454 -1.387 1.00 97.62 96 THR A O 1
ATOM 804 N N . CYS A 1 97 ? 3.423 2.594 -0.679 1.00 97.00 97 CYS A N 1
ATOM 805 C CA . CYS A 1 97 ? 2.834 3.919 -0.862 1.00 97.00 97 CYS A CA 1
ATOM 806 C C . CYS A 1 97 ? 2.876 4.389 -2.315 1.00 97.00 97 CYS A C 1
ATOM 808 O O . CYS A 1 97 ? 1.931 5.040 -2.748 1.00 97.00 97 CYS A O 1
ATOM 810 N N . LEU A 1 98 ? 3.943 4.037 -3.032 1.00 96.25 98 LEU A N 1
ATOM 811 C CA . LEU A 1 98 ? 4.242 4.515 -4.382 1.00 96.25 98 LEU A CA 1
ATOM 812 C C . LEU A 1 98 ? 3.858 3.535 -5.497 1.00 96.25 98 LEU A C 1
ATOM 814 O O . LEU A 1 98 ? 3.856 3.918 -6.661 1.00 96.25 98 LEU A O 1
ATOM 818 N N . TYR A 1 99 ? 3.570 2.277 -5.158 1.00 96.69 99 TYR A N 1
ATOM 819 C CA . TYR A 1 99 ? 3.292 1.233 -6.141 1.00 96.69 99 TYR A CA 1
ATOM 820 C C . TYR A 1 99 ? 2.085 1.551 -7.023 1.00 96.69 99 TYR A C 1
ATOM 822 O O . TYR A 1 99 ? 0.977 1.751 -6.521 1.00 96.69 99 TYR A O 1
ATOM 830 N N . ASN A 1 100 ? 2.309 1.523 -8.334 1.00 93.69 100 ASN A N 1
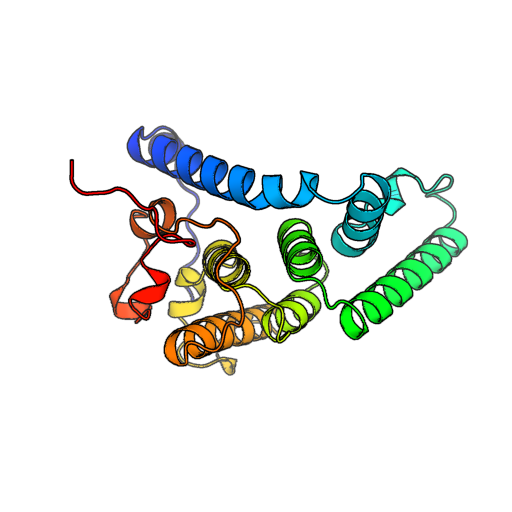ATOM 831 C CA . ASN A 1 100 ? 1.271 1.594 -9.341 1.00 93.69 100 ASN A CA 1
ATOM 832 C C . ASN A 1 100 ? 0.544 0.246 -9.431 1.00 93.69 100 ASN A C 1
ATOM 834 O O . ASN A 1 100 ? 1.099 -0.746 -9.906 1.00 93.69 100 ASN A O 1
ATOM 838 N N . ALA A 1 101 ? -0.705 0.216 -8.963 1.00 89.69 101 ALA A N 1
ATOM 839 C CA . ALA A 1 101 ? -1.528 -0.988 -8.958 1.00 89.69 101 ALA A CA 1
ATOM 840 C C . ALA A 1 101 ? -1.805 -1.537 -10.367 1.00 89.69 101 ALA A C 1
ATOM 842 O O . ALA A 1 101 ? -1.978 -2.745 -10.485 1.00 89.69 101 ALA A O 1
ATOM 843 N N . ASP A 1 102 ? -1.742 -0.705 -11.415 1.00 89.50 102 ASP A N 1
ATOM 844 C CA . ASP A 1 102 ? -1.939 -1.132 -12.810 1.00 89.50 102 ASP A CA 1
ATOM 845 C C . ASP A 1 102 ? -0.865 -2.136 -13.279 1.00 89.50 102 ASP A C 1
ATOM 847 O O . ASP A 1 102 ? -1.056 -2.861 -14.252 1.00 89.50 102 ASP A O 1
ATOM 851 N N . GLU A 1 103 ? 0.259 -2.242 -12.560 1.00 88.94 103 GLU A N 1
ATOM 852 C CA . GLU A 1 103 ? 1.273 -3.283 -12.780 1.00 88.94 103 GLU A CA 1
ATOM 853 C C . GLU A 1 103 ? 0.947 -4.618 -12.071 1.00 88.94 103 GLU A C 1
ATOM 855 O O . GLU A 1 103 ? 1.772 -5.540 -12.008 1.00 88.94 103 GLU A O 1
ATOM 860 N N . GLY A 1 104 ? -0.258 -4.734 -11.511 1.00 91.62 104 GLY A N 1
ATOM 861 C CA . GLY A 1 104 ? -0.775 -5.887 -10.786 1.00 91.62 104 GLY A CA 1
ATOM 862 C C . GLY A 1 104 ? -0.315 -5.965 -9.327 1.00 91.62 104 GLY A C 1
ATOM 863 O O . GLY A 1 104 ? 0.728 -5.459 -8.924 1.00 91.62 104 GLY A O 1
ATOM 864 N N . ILE A 1 105 ? -1.072 -6.681 -8.496 1.00 94.56 105 ILE A N 1
ATOM 865 C CA . ILE A 1 105 ? -0.974 -6.595 -7.022 1.00 94.56 105 ILE A CA 1
ATOM 866 C C . ILE A 1 105 ? 0.076 -7.532 -6.391 1.00 94.56 105 ILE A C 1
ATOM 868 O O . ILE A 1 105 ? 0.392 -7.445 -5.199 1.00 94.56 105 ILE A O 1
ATOM 872 N N . LYS A 1 106 ? 0.685 -8.438 -7.165 1.00 94.69 106 LYS A N 1
ATOM 873 C CA . LYS A 1 106 ? 1.616 -9.457 -6.634 1.00 94.69 106 LYS A CA 1
ATOM 874 C C . LYS A 1 106 ? 2.811 -8.879 -5.854 1.00 94.69 106 LYS A C 1
ATOM 876 O O . LYS A 1 106 ? 3.130 -9.437 -4.797 1.00 94.69 106 LYS A O 1
ATOM 881 N N . PRO A 1 107 ? 3.467 -7.783 -6.284 1.00 96.12 107 PRO A N 1
ATOM 882 C CA . PRO A 1 107 ? 4.518 -7.149 -5.488 1.00 96.12 107 PRO A CA 1
ATOM 883 C C . PRO A 1 107 ? 4.037 -6.662 -4.118 1.00 96.12 107 PRO A C 1
ATOM 885 O O . PRO A 1 107 ? 4.739 -6.855 -3.125 1.00 96.12 107 PRO A O 1
ATOM 888 N N . LEU A 1 108 ? 2.815 -6.135 -4.022 1.00 96.75 108 LEU A N 1
ATOM 889 C CA . LEU A 1 108 ? 2.228 -5.709 -2.749 1.00 96.75 108 LEU A CA 1
ATOM 890 C C . LEU A 1 108 ? 1.917 -6.883 -1.828 1.00 96.75 108 LEU A C 1
ATOM 892 O O . LEU A 1 108 ? 2.222 -6.817 -0.638 1.00 96.75 108 LEU A O 1
ATOM 896 N N . ILE A 1 109 ? 1.417 -8.002 -2.365 1.00 96.75 109 ILE A N 1
ATOM 897 C CA . ILE A 1 109 ? 1.245 -9.243 -1.589 1.00 96.75 109 ILE A CA 1
ATOM 898 C C . ILE A 1 109 ? 2.580 -9.686 -0.989 1.00 96.75 109 ILE A C 1
ATOM 900 O O . ILE A 1 109 ? 2.629 -10.127 0.162 1.00 96.75 109 ILE A O 1
ATOM 904 N N . ARG A 1 110 ? 3.670 -9.576 -1.756 1.00 96.94 110 ARG A N 1
ATOM 905 C CA . ARG A 1 110 ? 5.009 -9.939 -1.290 1.00 96.94 110 ARG A CA 1
ATOM 906 C C . ARG A 1 110 ? 5.512 -9.002 -0.194 1.00 96.94 110 ARG A C 1
ATOM 908 O O . ARG A 1 110 ? 5.985 -9.493 0.827 1.00 96.94 110 ARG A O 1
ATOM 915 N N . MET A 1 111 ? 5.352 -7.691 -0.367 1.00 97.44 111 MET A N 1
ATOM 916 C CA . MET A 1 111 ? 5.676 -6.698 0.664 1.00 97.44 111 MET A CA 1
ATOM 917 C C . MET A 1 111 ? 4.864 -6.919 1.941 1.00 97.44 111 MET A C 1
ATOM 919 O O . MET A 1 111 ? 5.425 -6.955 3.030 1.00 97.44 111 MET A O 1
ATOM 923 N N . MET A 1 112 ? 3.561 -7.163 1.813 1.00 96.38 112 MET A N 1
ATOM 924 C CA . MET A 1 112 ? 2.667 -7.434 2.935 1.00 96.38 112 MET A CA 1
ATOM 925 C C . MET A 1 112 ? 3.044 -8.705 3.698 1.00 96.38 112 MET A C 1
ATOM 927 O O . MET A 1 112 ? 2.942 -8.724 4.920 1.00 96.38 112 MET A O 1
ATOM 931 N N . LYS A 1 113 ? 3.488 -9.767 3.014 1.00 96.12 113 LYS A N 1
ATOM 932 C CA . LYS A 1 113 ? 3.947 -11.011 3.661 1.00 96.12 113 LYS A CA 1
ATOM 933 C C . LYS A 1 113 ? 5.346 -10.896 4.264 1.00 96.12 113 LYS A C 1
ATOM 935 O O . LYS A 1 113 ? 5.761 -11.800 4.983 1.00 96.12 113 LYS A O 1
ATOM 940 N N . HIS A 1 114 ? 6.077 -9.824 3.973 1.00 97.94 114 HIS A N 1
ATOM 941 C CA . HIS A 1 114 ? 7.435 -9.662 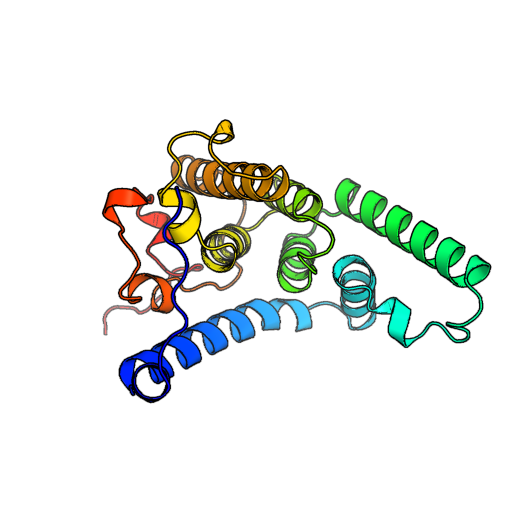4.458 1.00 97.94 114 HIS A CA 1
ATOM 942 C C . HIS A 1 114 ? 7.459 -9.545 6.000 1.00 97.94 114 HIS A C 1
ATOM 944 O O . HIS A 1 114 ? 6.635 -8.809 6.564 1.00 97.94 114 HIS A O 1
ATOM 950 N N . PRO A 1 115 ? 8.404 -10.203 6.706 1.00 97.25 115 PRO A N 1
ATOM 951 C CA . PRO A 1 115 ? 8.503 -10.133 8.170 1.00 97.25 115 PRO A CA 1
ATOM 952 C C . PRO A 1 115 ? 8.686 -8.707 8.707 1.00 97.25 115 PRO A C 1
ATOM 954 O O . PRO A 1 115 ? 8.160 -8.357 9.761 1.00 97.25 115 PRO A O 1
ATOM 957 N N . SER A 1 116 ? 9.392 -7.862 7.952 1.00 98.00 116 SER A N 1
ATOM 958 C CA . SER A 1 116 ? 9.591 -6.440 8.269 1.00 98.00 116 SER A CA 1
ATOM 959 C C . SER A 1 116 ? 8.433 -5.524 7.848 1.00 98.00 116 SER A C 1
ATOM 961 O O . SER A 1 116 ? 8.554 -4.311 8.003 1.00 98.00 116 SER A O 1
ATOM 963 N N . CYS A 1 117 ? 7.335 -6.050 7.290 1.00 98.44 117 CYS A N 1
ATOM 964 C CA . CYS A 1 117 ? 6.159 -5.225 7.018 1.00 98.44 117 CYS A CA 1
ATOM 965 C C . CYS A 1 117 ? 5.591 -4.696 8.338 1.00 98.44 117 CYS A C 1
ATOM 967 O O . CYS A 1 117 ? 5.292 -5.464 9.252 1.00 98.44 117 CYS A O 1
ATOM 969 N N . ASP A 1 118 ? 5.428 -3.380 8.419 1.00 98.56 118 ASP A N 1
ATOM 970 C CA . ASP A 1 118 ? 4.838 -2.714 9.573 1.00 98.56 118 ASP A CA 1
ATOM 971 C C . ASP A 1 118 ? 3.311 -2.857 9.569 1.00 98.56 118 ASP A C 1
ATOM 973 O O . ASP A 1 118 ? 2.682 -2.853 8.504 1.00 98.56 118 ASP A O 1
ATOM 977 N N . ALA A 1 119 ? 2.705 -2.925 10.755 1.00 98.44 119 ALA A N 1
ATOM 978 C CA . ALA A 1 119 ? 1.252 -2.987 10.880 1.00 98.44 119 ALA A CA 1
ATOM 979 C C . ALA A 1 119 ? 0.558 -1.757 10.269 1.00 98.44 119 ALA A C 1
ATOM 981 O O . ALA A 1 119 ? -0.498 -1.907 9.663 1.00 98.44 119 ALA A O 1
ATOM 982 N N . GLY A 1 120 ? 1.145 -0.560 10.370 1.00 98.38 120 GLY A N 1
ATOM 983 C CA . GLY A 1 120 ? 0.588 0.655 9.769 1.00 98.38 120 GLY A CA 1
ATOM 984 C C . GLY A 1 120 ? 0.558 0.589 8.244 1.00 98.38 120 GLY A C 1
ATOM 985 O O . GLY A 1 120 ? -0.462 0.896 7.630 1.00 98.38 120 GLY A O 1
ATOM 986 N N . SER A 1 121 ? 1.632 0.082 7.625 1.00 98.50 121 SER A N 1
ATOM 987 C CA . SER A 1 121 ? 1.670 -0.179 6.177 1.00 98.50 121 SER A CA 1
ATOM 988 C C . SER A 1 121 ? 0.594 -1.177 5.754 1.00 98.50 121 SER A C 1
ATOM 990 O O . SER A 1 121 ? -0.093 -0.966 4.756 1.00 98.50 121 SER A O 1
ATOM 992 N N . ALA A 1 122 ? 0.435 -2.261 6.518 1.00 98.56 122 ALA A N 1
ATOM 993 C CA . ALA A 1 122 ? -0.572 -3.275 6.239 1.00 98.56 122 ALA A CA 1
ATOM 994 C C . ALA A 1 122 ? -1.996 -2.725 6.393 1.00 98.56 122 ALA A C 1
ATOM 996 O O . ALA A 1 122 ? -2.833 -2.974 5.529 1.00 98.56 122 ALA A O 1
ATOM 997 N N . LEU A 1 123 ? -2.266 -1.940 7.441 1.00 98.69 123 LEU A N 1
ATOM 998 C CA . LEU A 1 123 ? -3.573 -1.315 7.644 1.00 98.69 123 LEU A CA 1
ATOM 999 C C . LEU A 1 123 ? -3.905 -0.338 6.513 1.00 98.69 123 LEU A C 1
ATOM 1001 O O . LEU A 1 123 ? -5.011 -0.386 5.982 1.00 98.69 123 LEU A O 1
ATOM 1005 N N . ARG A 1 124 ? -2.930 0.469 6.076 1.00 98.38 124 ARG A N 1
ATOM 1006 C CA . ARG A 1 124 ? -3.086 1.340 4.906 1.00 98.38 124 ARG A CA 1
ATOM 1007 C C . ARG A 1 124 ? -3.478 0.547 3.665 1.00 98.38 124 ARG A C 1
ATOM 1009 O O . ARG A 1 124 ? -4.467 0.880 3.024 1.00 98.38 124 ARG A O 1
ATOM 1016 N N . MET A 1 125 ? -2.716 -0.497 3.324 1.00 98.19 125 MET A N 1
ATOM 1017 C CA . MET A 1 125 ? -3.035 -1.340 2.166 1.00 98.19 125 MET A CA 1
ATOM 1018 C C . MET A 1 125 ? -4.433 -1.949 2.287 1.00 98.19 125 MET A C 1
ATOM 1020 O O . MET A 1 125 ? -5.168 -1.974 1.310 1.00 98.19 125 MET A O 1
ATOM 1024 N N . PHE A 1 126 ? -4.829 -2.399 3.478 1.00 98.38 126 PHE A N 1
ATOM 1025 C CA . PHE A 1 126 ? -6.159 -2.963 3.675 1.00 98.38 126 PHE A CA 1
ATOM 1026 C C . PHE A 1 126 ? -7.270 -1.991 3.265 1.00 98.38 126 PHE A C 1
ATOM 1028 O O . PHE A 1 126 ? -8.159 -2.387 2.525 1.00 98.38 126 PHE A O 1
ATOM 1035 N N . TRP A 1 127 ? -7.196 -0.731 3.701 1.00 97.69 127 TRP A N 1
ATOM 1036 C CA . TRP A 1 127 ? -8.235 0.268 3.432 1.00 97.69 127 TRP A CA 1
ATOM 1037 C C . TRP A 1 127 ? -8.150 0.908 2.043 1.00 97.69 127 TRP A C 1
ATOM 1039 O O . TRP A 1 127 ? -9.179 1.271 1.481 1.00 97.69 127 TRP A O 1
ATOM 1049 N N . VAL A 1 128 ? -6.949 1.033 1.471 1.00 96.06 128 VAL A N 1
ATOM 1050 C CA . VAL A 1 128 ? -6.753 1.592 0.119 1.00 96.06 128 VAL A CA 1
ATOM 1051 C C . VAL A 1 128 ? -7.226 0.629 -0.974 1.00 96.06 128 VAL A C 1
ATOM 1053 O O . VAL A 1 128 ? -7.717 1.084 -2.000 1.00 96.06 128 VAL A O 1
ATOM 1056 N N . TYR A 1 129 ? -7.136 -0.685 -0.752 1.00 95.12 129 TYR A N 1
ATOM 1057 C CA . TYR A 1 129 ? -7.550 -1.709 -1.723 1.00 95.12 129 TYR A CA 1
ATOM 1058 C C . TYR A 1 129 ? -8.998 -2.192 -1.521 1.00 95.12 129 TYR A C 1
ATOM 1060 O O . TYR A 1 129 ? -9.304 -3.361 -1.748 1.00 95.12 129 TYR A O 1
ATOM 1068 N N . ASP A 1 130 ? -9.864 -1.267 -1.092 1.00 92.25 130 ASP A N 1
ATOM 1069 C CA . ASP A 1 130 ? -11.327 -1.375 -0.996 1.00 92.25 130 ASP A CA 1
ATOM 1070 C C . ASP A 1 130 ? -11.842 -2.708 -0.416 1.00 92.25 130 ASP A C 1
ATOM 1072 O O . ASP A 1 130 ? -12.385 -3.560 -1.126 1.00 92.25 130 ASP A O 1
ATOM 1076 N N . PRO A 1 131 ? -11.714 -2.914 0.904 1.00 95.25 131 PRO A N 1
ATOM 1077 C CA . PRO A 1 131 ? -12.146 -4.156 1.523 1.00 95.25 131 PRO A CA 1
ATOM 1078 C C . PRO A 1 131 ? -13.668 -4.329 1.478 1.00 95.25 131 PRO A C 1
ATOM 1080 O O . PRO A 1 131 ? -14.146 -5.458 1.585 1.00 95.25 131 PRO A O 1
ATOM 1083 N N . VAL A 1 132 ? -14.422 -3.237 1.299 1.00 93.62 132 VAL A N 1
ATOM 1084 C CA . VAL A 1 132 ? -15.884 -3.261 1.215 1.00 93.62 132 VAL A CA 1
ATOM 1085 C C . VAL A 1 132 ? -16.320 -3.906 -0.090 1.00 93.62 132 VAL A C 1
ATOM 1087 O O . VAL A 1 132 ? -17.123 -4.837 -0.052 1.00 93.62 132 VAL A O 1
ATOM 1090 N N . TYR A 1 133 ? -15.744 -3.496 -1.224 1.00 91.50 133 TYR A N 1
ATOM 1091 C CA . TYR A 1 133 ? -16.032 -4.119 -2.518 1.00 91.50 133 TYR A CA 1
ATOM 1092 C C . TYR A 1 133 ? -15.810 -5.636 -2.482 1.00 91.50 133 TYR A C 1
ATOM 1094 O O . TYR A 1 133 ? -16.625 -6.410 -2.985 1.00 91.50 133 TYR A O 1
ATOM 1102 N N . TYR A 1 134 ? -14.727 -6.078 -1.835 1.00 92.62 134 TYR A N 1
ATOM 1103 C CA . TYR A 1 134 ? -14.401 -7.500 -1.753 1.00 92.62 134 TYR A CA 1
ATOM 1104 C C . TYR A 1 134 ? -15.194 -8.279 -0.693 1.00 92.62 134 TYR A C 1
ATOM 1106 O O . TYR A 1 134 ? -15.134 -9.510 -0.685 1.00 92.62 134 TYR A O 1
ATOM 1114 N N . SER A 1 135 ? -15.939 -7.600 0.184 1.00 91.31 135 SER A N 1
ATOM 1115 C CA . SER A 1 135 ? -16.773 -8.249 1.207 1.00 91.31 135 SER A CA 1
ATOM 1116 C C . SER A 1 135 ? -18.016 -8.934 0.625 1.00 91.31 135 SER A C 1
ATOM 1118 O O . SER A 1 135 ? -18.508 -9.898 1.209 1.00 91.31 135 SER A O 1
ATOM 1120 N N . ASP A 1 136 ? -18.440 -8.524 -0.576 1.00 89.75 136 ASP A N 1
ATOM 1121 C CA . ASP A 1 136 ? -19.541 -9.138 -1.333 1.00 89.75 136 ASP A CA 1
ATOM 1122 C C . ASP A 1 136 ? -19.213 -10.561 -1.840 1.00 89.75 136 ASP A C 1
ATOM 1124 O O . ASP A 1 136 ? -20.117 -11.294 -2.254 1.00 89.75 136 ASP A O 1
ATOM 1128 N N . TYR A 1 137 ? -17.936 -10.967 -1.838 1.00 91.19 137 TYR A N 1
ATOM 1129 C CA . TYR A 1 137 ? -17.493 -12.281 -2.314 1.00 91.19 137 TYR A CA 1
ATOM 1130 C C . TYR A 1 137 ? -17.203 -13.231 -1.147 1.00 91.19 137 TYR A C 1
ATOM 1132 O O . TYR A 1 137 ? -16.314 -13.007 -0.314 1.00 91.19 137 TYR A O 1
ATOM 1140 N N . ARG A 1 138 ? -17.894 -14.373 -1.120 1.00 89.69 138 ARG A N 1
ATOM 1141 C CA . ARG A 1 138 ? -17.714 -15.397 -0.084 1.00 89.69 138 ARG A CA 1
ATOM 1142 C C . ARG A 1 138 ? -16.405 -16.152 -0.281 1.00 89.69 138 ARG A C 1
ATOM 1144 O O . ARG A 1 138 ? -15.685 -16.437 0.686 1.00 89.69 138 ARG A O 1
ATOM 1151 N N . THR A 1 139 ? -16.049 -16.460 -1.522 1.00 93.19 139 THR A N 1
ATOM 1152 C CA . THR A 1 139 ? -14.831 -17.206 -1.868 1.00 93.19 139 THR A CA 1
ATOM 1153 C C . THR A 1 139 ? -13.944 -16.422 -2.828 1.00 93.19 139 THR A C 1
ATOM 1155 O O . THR A 1 139 ? -14.412 -15.549 -3.544 1.00 93.19 139 THR A O 1
ATOM 1158 N N . ILE A 1 140 ? -12.640 -16.732 -2.851 1.00 93.31 140 ILE A N 1
ATOM 1159 C CA . ILE A 1 140 ? -11.707 -16.091 -3.794 1.00 93.31 140 ILE A CA 1
ATOM 1160 C C . ILE A 1 140 ? -12.155 -16.366 -5.234 1.00 93.31 140 ILE A C 1
ATOM 1162 O O . ILE A 1 140 ? -12.176 -15.457 -6.045 1.00 93.31 140 ILE A O 1
ATOM 1166 N N . SER A 1 141 ? -12.577 -17.594 -5.540 1.00 93.69 141 SER A N 1
ATOM 1167 C CA . SER A 1 141 ? -13.041 -18.000 -6.873 1.00 93.69 141 SER A CA 1
ATOM 1168 C C . SER A 1 141 ? -14.291 -17.269 -7.372 1.00 93.69 141 SER A C 1
ATOM 1170 O O . SER A 1 141 ? -14.576 -17.341 -8.559 1.00 93.69 141 SER A O 1
ATOM 1172 N N . GLU A 1 142 ? -15.042 -16.593 -6.498 1.00 93.88 142 GLU A N 1
ATOM 1173 C CA . GLU A 1 142 ? -16.190 -15.775 -6.912 1.00 93.88 142 GLU A CA 1
ATOM 1174 C C . GLU A 1 142 ? -15.779 -14.402 -7.458 1.00 93.88 142 GLU A C 1
ATOM 1176 O O . GLU A 1 142 ? -16.602 -13.746 -8.100 1.00 93.88 142 GLU A O 1
ATOM 1181 N N . CYS A 1 143 ? -14.536 -13.955 -7.231 1.00 91.75 143 CYS A N 1
ATOM 1182 C CA . CYS A 1 143 ? -14.039 -12.746 -7.878 1.00 91.75 143 CYS A CA 1
ATOM 1183 C C . CYS A 1 143 ? -13.928 -12.943 -9.396 1.00 91.75 143 CYS A C 1
ATOM 1185 O O . CYS A 1 143 ? -13.417 -13.975 -9.840 1.00 91.75 143 CYS A O 1
ATOM 1187 N N . PRO A 1 144 ? -14.359 -11.943 -10.187 1.00 86.94 144 PRO A N 1
ATOM 1188 C CA . PRO A 1 144 ? -14.526 -12.082 -11.632 1.00 86.94 144 PRO A CA 1
ATOM 1189 C C . PRO A 1 144 ? -13.207 -12.255 -12.390 1.00 86.94 144 PRO A C 1
ATOM 1191 O O . PRO A 1 144 ? -13.196 -12.854 -13.461 1.00 86.94 144 PRO A O 1
ATOM 1194 N N . ASP A 1 145 ? -12.102 -11.752 -11.844 1.00 91.31 145 ASP A N 1
ATOM 1195 C CA . ASP A 1 145 ? -10.802 -11.752 -12.500 1.00 91.31 145 ASP A CA 1
ATOM 1196 C C . ASP A 1 145 ? -9.665 -12.137 -11.537 1.00 91.31 145 ASP A C 1
ATOM 1198 O O . ASP A 1 145 ? -9.799 -12.126 -10.309 1.00 91.31 145 ASP A O 1
ATOM 1202 N N . ASN A 1 146 ? -8.526 -12.519 -12.118 1.00 92.75 146 ASN A N 1
ATOM 1203 C CA . ASN A 1 146 ? -7.355 -12.984 -11.373 1.00 92.75 146 ASN A CA 1
ATOM 1204 C C . ASN A 1 146 ? -6.758 -11.907 -10.457 1.00 92.75 146 ASN A C 1
ATOM 1206 O O . ASN A 1 146 ? -6.164 -12.243 -9.430 1.00 92.75 146 ASN A O 1
ATOM 1210 N N . GLU A 1 147 ? -6.897 -10.634 -10.819 1.00 91.88 147 GLU A N 1
ATOM 1211 C CA . GLU A 1 147 ? -6.368 -9.525 -10.036 1.00 91.88 147 GLU A CA 1
ATOM 1212 C C . GLU A 1 147 ? -7.202 -9.305 -8.772 1.00 91.88 147 GLU A C 1
ATOM 1214 O O . GLU A 1 147 ? -6.649 -9.264 -7.672 1.00 91.88 147 GLU A O 1
ATOM 1219 N N . GLY A 1 148 ? -8.529 -9.301 -8.885 1.00 93.94 148 GLY A N 1
ATOM 1220 C CA . GLY A 1 148 ? -9.450 -9.264 -7.756 1.00 93.94 148 GLY A CA 1
ATOM 1221 C C . GLY A 1 148 ? -9.255 -10.454 -6.818 1.00 93.94 148 GLY A C 1
ATOM 1222 O O . GLY A 1 148 ? -9.253 -10.297 -5.594 1.00 93.94 148 GLY A O 1
ATOM 1223 N N . GLN A 1 149 ? -8.968 -11.640 -7.364 1.00 95.56 149 GLN A N 1
ATOM 1224 C CA . GLN A 1 149 ? -8.570 -12.790 -6.549 1.00 95.56 149 GLN A CA 1
ATOM 1225 C C . GLN A 1 149 ? -7.283 -12.533 -5.752 1.00 95.56 149 GLN A C 1
ATOM 1227 O O . GLN A 1 149 ? -7.187 -12.919 -4.581 1.00 95.56 149 GLN A O 1
ATOM 1232 N N . ASP A 1 150 ? -6.286 -11.897 -6.366 1.00 95.75 150 ASP A N 1
ATOM 1233 C CA . ASP A 1 150 ? -5.035 -11.521 -5.707 1.00 95.75 150 ASP A CA 1
ATOM 1234 C C . ASP A 1 150 ? -5.262 -10.451 -4.626 1.00 95.75 150 ASP A C 1
ATOM 1236 O O . ASP A 1 150 ? -4.740 -10.595 -3.511 1.00 95.75 150 ASP A O 1
ATOM 1240 N N . VAL A 1 151 ? -6.120 -9.456 -4.872 1.00 95.88 151 VAL A N 1
ATOM 1241 C CA . VAL A 1 151 ? -6.519 -8.472 -3.852 1.00 95.88 151 VAL A CA 1
ATOM 1242 C C . VAL A 1 151 ? -7.215 -9.156 -2.676 1.00 95.88 151 VAL A C 1
ATOM 1244 O O . VAL A 1 151 ? -6.805 -8.961 -1.530 1.00 95.88 151 VAL A O 1
ATOM 1247 N N . MET A 1 152 ? -8.181 -10.050 -2.913 1.00 95.75 152 MET A N 1
ATOM 1248 C CA . MET A 1 152 ? -8.819 -10.811 -1.830 1.00 95.75 152 MET A CA 1
ATOM 1249 C C . MET A 1 152 ? -7.808 -11.610 -1.000 1.00 95.75 152 MET A C 1
ATOM 1251 O O . MET A 1 152 ? -7.896 -11.640 0.234 1.00 95.75 152 MET A O 1
ATOM 1255 N N . ARG A 1 153 ? -6.832 -12.264 -1.649 1.00 95.44 153 ARG A N 1
ATOM 1256 C CA . ARG A 1 153 ? -5.752 -12.981 -0.947 1.00 95.44 153 ARG A CA 1
ATOM 1257 C C . ARG A 1 153 ? -4.944 -12.025 -0.070 1.00 95.44 153 ARG A C 1
ATOM 1259 O O . ARG A 1 153 ? -4.613 -12.391 1.062 1.00 95.44 153 ARG A O 1
ATOM 1266 N N . MET A 1 154 ? -4.648 -10.821 -0.561 1.00 97.31 154 MET A N 1
ATOM 1267 C CA . MET A 1 154 ? -3.954 -9.781 0.200 1.00 97.31 154 MET A CA 1
ATOM 1268 C C . MET A 1 154 ? -4.763 -9.346 1.428 1.00 97.31 154 MET A C 1
ATOM 1270 O O . MET A 1 154 ? -4.255 -9.434 2.548 1.00 97.31 154 MET A O 1
ATOM 1274 N N . LEU A 1 155 ? -6.026 -8.956 1.236 1.00 97.56 155 LEU A N 1
ATOM 1275 C CA . LEU A 1 155 ? -6.920 -8.455 2.288 1.00 97.56 155 LEU A CA 1
ATOM 1276 C C . LEU A 1 155 ? -7.187 -9.494 3.385 1.00 97.56 155 LEU A C 1
ATOM 1278 O O . LEU A 1 155 ? -7.207 -9.166 4.574 1.00 97.56 155 LEU A O 1
ATOM 1282 N N . ARG A 1 156 ? -7.336 -10.772 3.014 1.00 95.75 156 ARG A N 1
ATOM 1283 C CA . ARG A 1 156 ? -7.482 -11.872 3.982 1.00 95.75 156 ARG A CA 1
ATOM 1284 C C . ARG A 1 156 ? -6.190 -12.120 4.766 1.00 95.75 156 ARG A C 1
ATOM 1286 O O . ARG A 1 156 ? -6.251 -12.423 5.958 1.00 95.75 156 ARG A O 1
ATOM 1293 N N . ALA A 1 157 ? -5.027 -11.984 4.128 1.00 96.69 157 ALA A N 1
ATOM 1294 C CA . ALA A 1 157 ? -3.728 -12.187 4.769 1.00 96.69 157 ALA A CA 1
ATOM 1295 C C . ALA A 1 157 ? -3.379 -11.064 5.765 1.00 96.69 157 ALA A C 1
ATOM 1297 O O . ALA A 1 157 ? -3.204 -11.376 6.939 1.00 96.69 157 ALA A O 1
ATOM 1298 N N . ILE A 1 158 ? -3.371 -9.797 5.330 1.00 98.44 158 ILE A N 1
ATOM 1299 C CA . ILE A 1 158 ? -4.194 -8.745 5.948 1.00 98.44 158 ILE A CA 1
ATOM 1300 C C . ILE A 1 158 ? -4.688 -8.957 7.383 1.00 98.44 158 ILE A C 1
ATOM 1302 O O . ILE A 1 158 ? -3.971 -8.958 8.390 1.00 98.44 158 ILE A O 1
ATOM 1306 N N . LYS A 1 159 ? -6.000 -9.171 7.408 1.00 97.69 159 LYS A N 1
ATOM 1307 C CA . LYS A 1 159 ? -6.829 -9.485 8.559 1.00 97.69 159 LYS A CA 1
ATOM 1308 C C . LYS A 1 159 ? -6.262 -10.612 9.426 1.00 97.69 159 LYS A C 1
ATOM 1310 O O . LYS A 1 159 ? -6.279 -10.505 10.652 1.00 97.69 159 LYS A O 1
ATOM 1315 N N . ARG A 1 160 ? -5.729 -11.682 8.821 1.00 97.56 160 ARG A N 1
ATOM 1316 C CA . ARG A 1 160 ? -5.138 -12.805 9.567 1.00 97.56 160 ARG A CA 1
ATOM 1317 C C . ARG A 1 160 ? -3.916 -12.377 10.381 1.00 97.56 160 ARG A C 1
ATOM 1319 O O . ARG A 1 160 ? -3.846 -12.735 11.553 1.00 97.56 160 ARG A O 1
ATOM 1326 N N . ARG A 1 161 ? -2.994 -11.597 9.807 1.00 98.00 161 ARG A N 1
ATOM 1327 C CA . ARG A 1 161 ? -1.801 -11.114 10.528 1.00 98.00 161 ARG A CA 1
ATOM 1328 C C . ARG A 1 161 ? -2.176 -10.204 11.694 1.00 98.00 161 ARG A C 1
ATOM 1330 O O . ARG A 1 161 ? -1.582 -10.319 12.761 1.00 98.00 161 ARG A O 1
ATOM 1337 N N . PHE A 1 162 ? -3.206 -9.369 11.535 1.00 98.19 162 PHE A N 1
ATOM 1338 C CA . PHE A 1 162 ? -3.757 -8.586 12.647 1.00 98.19 162 PHE A CA 1
ATOM 1339 C C . PHE A 1 162 ? -4.350 -9.466 13.748 1.00 98.19 162 PHE A C 1
ATOM 1341 O O . PHE A 1 162 ? -4.033 -9.257 14.916 1.00 98.19 162 PHE A O 1
ATOM 1348 N N . LYS A 1 163 ? -5.145 -10.481 13.387 1.00 97.62 163 LYS A N 1
ATOM 1349 C CA . LYS A 1 163 ? -5.709 -11.443 14.348 1.00 97.62 163 LYS A CA 1
ATOM 1350 C C . LYS A 1 163 ? -4.621 -12.202 15.119 1.00 97.62 163 LYS A C 1
ATOM 1352 O O . LYS A 1 163 ? -4.796 -12.488 16.295 1.00 97.62 163 LYS A O 1
ATOM 1357 N N . GLN A 1 164 ? -3.506 -12.512 14.461 1.00 97.44 164 GLN A N 1
ATOM 1358 C CA . GLN A 1 164 ? -2.366 -13.225 15.047 1.00 97.44 164 GLN A CA 1
ATOM 1359 C C . GLN A 1 164 ? -1.359 -12.306 15.754 1.00 97.44 164 GLN A C 1
ATOM 1361 O O . GLN A 1 164 ? -0.422 -12.805 16.365 1.00 97.44 164 GLN A O 1
ATOM 1366 N N . SER A 1 165 ? -1.528 -10.980 15.679 1.00 96.00 165 SER A N 1
ATOM 1367 C CA . SER A 1 165 ? -0.537 -10.001 16.153 1.00 96.00 165 SER A CA 1
ATOM 1368 C C . SER A 1 165 ? 0.883 -10.235 15.599 1.00 96.00 165 SER A C 1
ATOM 1370 O O . SER A 1 165 ? 1.874 -9.984 16.273 1.00 96.00 165 SER A O 1
ATOM 1372 N N . ASP A 1 166 ? 0.980 -10.668 14.339 1.00 96.19 166 ASP A N 1
ATOM 1373 C CA . ASP A 1 166 ? 2.210 -11.145 13.676 1.00 96.19 166 ASP A CA 1
ATOM 1374 C C . ASP A 1 166 ? 3.066 -10.016 13.046 1.00 96.19 166 ASP A C 1
ATOM 1376 O O . ASP A 1 166 ? 3.864 -10.218 12.132 1.00 96.19 166 ASP A O 1
ATOM 1380 N N . PHE A 1 167 ? 2.900 -8.768 13.483 1.00 97.62 167 PHE A N 1
ATOM 1381 C CA . PHE A 1 167 ? 3.697 -7.649 12.966 1.00 97.62 167 PHE A CA 1
ATOM 1382 C C . PHE A 1 167 ? 4.856 -7.328 13.906 1.00 97.62 167 PHE A C 1
ATOM 1384 O O . PHE A 1 167 ? 4.637 -6.977 15.064 1.00 97.62 167 PHE A O 1
ATOM 1391 N N . LYS A 1 168 ? 6.092 -7.358 13.386 1.00 96.75 168 LYS A N 1
ATOM 1392 C CA . LYS A 1 168 ? 7.301 -7.013 14.156 1.00 96.75 168 LYS A CA 1
ATOM 1393 C C . LYS A 1 168 ? 7.300 -5.557 14.632 1.00 96.75 168 LYS A C 1
ATOM 1395 O O . LYS A 1 168 ? 7.876 -5.245 15.672 1.00 96.75 168 LYS A O 1
ATOM 1400 N N . THR A 1 169 ? 6.690 -4.652 13.865 1.00 96.94 169 THR A N 1
ATOM 1401 C CA . THR A 1 169 ? 6.632 -3.220 14.183 1.00 96.94 169 THR A CA 1
ATOM 1402 C C . THR A 1 169 ? 5.246 -2.626 13.917 1.00 96.94 169 THR A C 1
ATOM 1404 O O . THR A 1 169 ? 4.469 -3.143 13.112 1.00 96.94 169 THR A O 1
ATOM 1407 N N . ARG A 1 170 ? 4.936 -1.532 14.625 1.00 97.19 170 ARG A N 1
ATOM 1408 C CA . ARG A 1 170 ? 3.687 -0.753 14.520 1.00 97.19 170 ARG A CA 1
ATOM 1409 C C . ARG A 1 170 ? 3.985 0.755 14.536 1.00 97.19 170 ARG A C 1
ATOM 1411 O O . ARG A 1 170 ? 3.483 1.481 15.390 1.00 97.19 170 ARG A O 1
ATOM 1418 N N . LYS A 1 171 ? 4.918 1.190 13.690 1.00 96.75 171 LYS A N 1
ATOM 1419 C CA . LYS A 1 171 ? 5.547 2.519 13.734 1.00 96.75 171 LYS A CA 1
ATOM 1420 C C . LYS A 1 171 ? 4.993 3.493 12.700 1.00 96.75 171 LYS A C 1
ATOM 1422 O O . LYS A 1 171 ? 5.035 4.692 12.962 1.00 96.75 171 LYS A O 1
ATOM 1427 N N . PHE A 1 172 ? 4.538 3.020 11.540 1.00 97.56 172 PHE A N 1
ATOM 1428 C CA . PHE A 1 172 ? 4.109 3.925 10.472 1.00 97.56 172 PHE A CA 1
ATOM 1429 C C . PHE A 1 172 ? 2.662 4.343 10.657 1.00 97.56 172 PHE A C 1
ATOM 1431 O O . PHE A 1 172 ? 1.825 3.545 11.076 1.00 97.56 172 PHE A O 1
ATOM 1438 N N . TYR A 1 173 ? 2.397 5.616 10.373 1.00 96.94 173 TYR A N 1
ATOM 1439 C CA . TYR A 1 173 ? 1.100 6.197 10.653 1.00 96.94 173 TYR A CA 1
ATOM 1440 C C . TYR A 1 173 ? 0.029 5.693 9.682 1.00 96.94 173 TYR A C 1
ATOM 1442 O O . TYR A 1 173 ? 0.217 5.745 8.468 1.00 96.94 173 TYR A O 1
ATOM 1450 N N . PHE A 1 174 ? -1.105 5.255 10.221 1.00 98.25 174 PHE A N 1
ATOM 1451 C CA . PHE A 1 174 ? -2.358 5.124 9.492 1.00 98.25 174 PHE A CA 1
ATOM 1452 C C . PHE A 1 174 ? -3.536 5.190 10.466 1.00 98.25 174 PHE A C 1
ATOM 1454 O O . PHE A 1 174 ? -3.557 4.459 11.457 1.00 98.25 174 PHE A O 1
ATOM 1461 N N . ASP A 1 175 ? -4.520 6.036 10.175 1.00 97.94 175 ASP A N 1
ATOM 1462 C CA . ASP A 1 175 ? -5.751 6.168 10.952 1.00 97.94 175 ASP A CA 1
ATOM 1463 C C . ASP A 1 175 ? -6.956 5.739 10.100 1.00 97.94 175 ASP A C 1
ATOM 1465 O O . ASP A 1 175 ? -7.243 6.394 9.095 1.00 97.94 175 ASP A O 1
ATOM 1469 N N . PRO A 1 176 ? -7.638 4.629 10.445 1.00 97.69 176 PRO A N 1
ATOM 1470 C CA . PRO A 1 176 ? -8.756 4.126 9.658 1.00 97.69 176 PRO A CA 1
ATOM 1471 C C . PRO A 1 176 ? -10.045 4.935 9.849 1.00 97.69 176 PRO A C 1
ATOM 1473 O O . PRO A 1 176 ? -10.976 4.732 9.073 1.00 97.69 176 PRO A O 1
ATOM 1476 N N . GLU A 1 177 ? -10.120 5.843 10.830 1.00 96.75 177 GLU A N 1
ATOM 1477 C CA . GLU A 1 177 ? -11.353 6.554 11.201 1.00 96.75 177 GLU A CA 1
ATOM 1478 C C . GLU A 1 177 ? -12.099 7.171 9.998 1.00 96.75 177 GLU A C 1
ATOM 1480 O O . GLU A 1 177 ? -13.299 6.926 9.853 1.00 96.75 177 GLU A O 1
ATOM 1485 N N . PRO A 1 178 ? -11.438 7.870 9.049 1.00 95.94 178 PRO A N 1
ATOM 1486 C CA . PRO A 1 178 ? -12.135 8.431 7.889 1.00 95.94 178 PRO A CA 1
ATOM 1487 C C . PRO A 1 178 ? -12.722 7.383 6.929 1.00 95.94 178 PRO A C 1
ATOM 1489 O O . PRO A 1 178 ? -13.614 7.704 6.144 1.00 95.94 178 PRO A O 1
ATOM 1492 N N . TRP A 1 179 ? -12.224 6.143 6.940 1.00 95.88 179 TRP A N 1
ATOM 1493 C CA . TRP A 1 179 ? -12.824 5.029 6.202 1.00 95.88 179 TRP A CA 1
ATOM 1494 C C . TRP A 1 179 ? -13.974 4.414 6.989 1.00 95.88 179 TRP A C 1
ATOM 1496 O O . TRP A 1 179 ? -15.022 4.181 6.403 1.00 95.88 179 TRP A O 1
ATOM 1506 N N . LEU A 1 180 ? -13.823 4.225 8.303 1.00 95.00 180 LEU A N 1
ATOM 1507 C CA . LEU A 1 180 ? -14.873 3.671 9.170 1.00 95.00 180 LEU A CA 1
ATOM 1508 C C . LEU A 1 180 ? -16.166 4.500 9.129 1.00 95.00 180 LEU A C 1
ATOM 1510 O O . LEU A 1 180 ? -17.256 3.941 9.157 1.00 95.00 180 LEU A O 1
ATOM 1514 N N . GLN A 1 181 ? -16.047 5.823 9.002 1.00 91.25 181 GLN A N 1
ATOM 1515 C CA . GLN A 1 181 ? -17.178 6.756 8.906 1.00 91.25 181 GLN A CA 1
ATOM 1516 C C . GLN A 1 181 ? -17.818 6.831 7.506 1.00 91.25 181 GLN A C 1
ATOM 1518 O O . GLN A 1 181 ? -18.622 7.728 7.231 1.00 91.25 181 GLN A O 1
ATOM 1523 N N . ALA A 1 182 ? -17.421 5.976 6.562 1.00 89.00 182 ALA A N 1
ATOM 1524 C CA . ALA A 1 182 ? -17.997 5.990 5.228 1.00 89.00 182 ALA A CA 1
ATOM 1525 C C . ALA A 1 182 ? -19.314 5.205 5.184 1.00 89.00 182 ALA A C 1
ATOM 1527 O O . ALA A 1 182 ? -19.365 4.042 5.552 1.00 89.00 182 ALA A O 1
ATOM 1528 N N . ASP A 1 183 ? -20.360 5.817 4.629 1.00 86.19 183 ASP A N 1
ATOM 1529 C CA . ASP A 1 183 ? -21.748 5.314 4.665 1.00 86.19 183 ASP A CA 1
ATOM 1530 C C . ASP A 1 183 ? -21.955 3.919 4.037 1.00 86.19 183 ASP A C 1
ATOM 1532 O O . ASP A 1 183 ? -22.990 3.292 4.231 1.00 86.19 183 ASP A O 1
ATOM 1536 N N . HIS A 1 184 ? -20.997 3.450 3.237 1.00 85.75 184 HIS A N 1
ATOM 1537 C CA . HIS A 1 184 ? -21.037 2.147 2.569 1.00 85.75 184 HIS A CA 1
ATOM 1538 C C . HIS A 1 184 ? -20.274 1.057 3.333 1.00 85.75 184 HIS A C 1
ATOM 1540 O O . HIS A 1 184 ? -20.308 -0.097 2.915 1.00 85.75 184 HIS A O 1
ATOM 1546 N N . VAL A 1 185 ? -19.559 1.408 4.404 1.00 90.19 185 VAL A N 1
ATOM 1547 C CA . VAL A 1 185 ? -18.778 0.459 5.196 1.00 90.19 185 VAL A CA 1
ATOM 1548 C C . VAL A 1 185 ? -19.703 -0.293 6.140 1.00 90.19 185 VAL A C 1
ATOM 1550 O O . VAL A 1 185 ? -20.304 0.284 7.041 1.00 90.19 185 VAL A O 1
ATOM 1553 N N . ASP A 1 186 ? -19.763 -1.605 5.945 1.00 91.62 186 ASP A N 1
ATOM 1554 C CA . ASP A 1 186 ? -20.437 -2.543 6.833 1.00 91.62 186 ASP A CA 1
ATOM 1555 C C . ASP A 1 186 ? -19.384 -3.292 7.667 1.00 91.62 186 ASP A C 1
ATOM 1557 O O . ASP A 1 186 ? -18.696 -4.201 7.189 1.00 91.62 186 ASP A O 1
ATOM 1561 N N . LEU A 1 187 ? -19.210 -2.877 8.925 1.00 92.50 187 LEU A N 1
ATOM 1562 C CA . LEU A 1 187 ? -18.225 -3.483 9.826 1.00 92.50 187 LEU A CA 1
ATOM 1563 C C . LEU A 1 187 ? -18.600 -4.911 10.238 1.00 92.50 187 LEU A C 1
ATOM 1565 O O . LEU A 1 187 ? -17.700 -5.721 10.488 1.00 92.50 187 LEU A O 1
ATOM 1569 N N . GLU A 1 188 ? -19.895 -5.232 10.273 1.00 90.81 188 GLU A N 1
ATOM 1570 C CA . GLU A 1 188 ? -20.372 -6.580 10.580 1.00 90.81 188 GLU A CA 1
ATOM 1571 C C . GLU A 1 188 ? -20.013 -7.540 9.446 1.00 90.81 188 GLU A C 1
ATOM 1573 O O . GLU A 1 188 ? -19.498 -8.629 9.708 1.00 90.81 188 GLU A O 1
ATOM 1578 N N . ALA A 1 189 ? -20.177 -7.113 8.190 1.00 90.88 189 ALA A N 1
ATOM 1579 C CA . ALA A 1 189 ? -19.751 -7.886 7.024 1.00 90.88 189 ALA A CA 1
ATOM 1580 C C . ALA A 1 189 ? -18.222 -8.066 6.977 1.00 90.88 189 ALA A C 1
ATOM 1582 O O . ALA A 1 189 ? -17.718 -9.156 6.685 1.00 90.88 189 ALA A O 1
ATOM 1583 N N . LEU A 1 190 ? -17.459 -7.018 7.307 1.00 93.06 190 LEU A N 1
ATOM 1584 C CA . LEU A 1 190 ? -15.995 -7.068 7.286 1.00 93.06 190 LEU A CA 1
ATOM 1585 C C . LEU A 1 190 ? -15.397 -7.925 8.415 1.00 93.06 190 LEU A C 1
ATOM 1587 O O . LEU A 1 190 ? -14.310 -8.495 8.237 1.00 93.06 190 LEU A O 1
ATOM 1591 N N . GLN A 1 191 ? -16.080 -8.043 9.561 1.00 93.81 191 GLN A N 1
ATOM 1592 C CA . GLN A 1 191 ? -15.659 -8.808 10.747 1.00 93.81 191 GLN A CA 1
ATOM 1593 C C . GLN A 1 191 ? -14.198 -8.521 11.149 1.00 93.81 191 GLN A C 1
ATOM 1595 O O . GLN A 1 191 ? -13.384 -9.446 11.270 1.00 93.81 191 GLN A O 1
ATOM 1600 N N . LEU A 1 192 ? -13.813 -7.246 11.227 1.00 96.50 192 LEU A N 1
ATOM 1601 C CA . LEU A 1 192 ? -12.424 -6.845 11.467 1.00 96.50 192 LEU A CA 1
ATOM 1602 C C . LEU A 1 192 ? -12.000 -7.102 12.924 1.00 96.50 192 LEU A C 1
ATOM 1604 O O . LEU A 1 192 ? -12.794 -6.882 13.830 1.00 96.50 192 LEU A O 1
ATOM 1608 N N . PRO A 1 193 ? -10.744 -7.515 13.183 1.00 97.00 193 PRO A N 1
ATOM 1609 C CA . PRO A 1 193 ? -10.164 -7.448 14.522 1.00 97.00 193 PRO A CA 1
ATOM 1610 C C . PRO A 1 193 ? -10.130 -6.003 15.042 1.00 97.00 193 PRO A C 1
ATOM 1612 O O . PRO A 1 193 ? -9.748 -5.108 14.287 1.00 97.00 193 PRO A O 1
ATOM 1615 N N . ASP A 1 194 ? -10.377 -5.787 16.339 1.00 96.19 194 ASP A N 1
ATOM 1616 C CA . ASP A 1 194 ? -10.369 -4.454 16.981 1.00 96.19 194 ASP A CA 1
ATOM 1617 C C . ASP A 1 194 ? -9.099 -3.645 16.686 1.00 96.19 194 ASP A C 1
ATOM 1619 O O . ASP A 1 194 ? -9.127 -2.430 16.505 1.00 96.19 194 ASP A O 1
ATOM 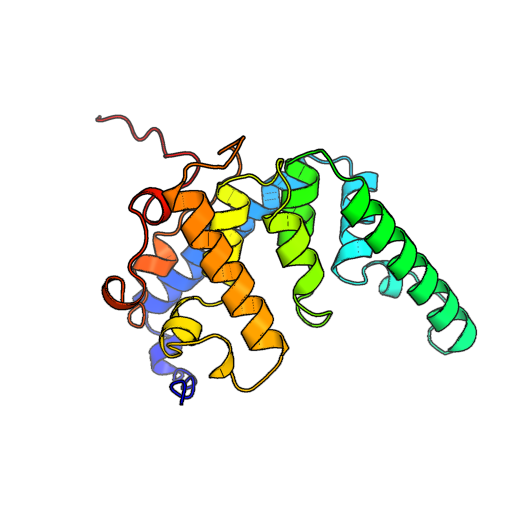1623 N N . ALA A 1 195 ? -7.957 -4.329 16.572 1.00 96.19 195 ALA A N 1
ATOM 1624 C CA . ALA A 1 195 ? -6.673 -3.710 16.259 1.00 96.19 195 ALA A CA 1
ATOM 1625 C C . ALA A 1 195 ? -6.619 -3.014 14.883 1.00 96.19 195 ALA A C 1
ATOM 1627 O O . ALA A 1 195 ? -5.682 -2.247 14.651 1.00 96.19 195 ALA A O 1
ATOM 1628 N N . MET A 1 196 ? -7.566 -3.300 13.983 1.00 97.81 196 MET A N 1
ATOM 1629 C CA . MET A 1 196 ? -7.722 -2.655 12.673 1.00 97.81 196 MET A CA 1
ATOM 1630 C C . MET A 1 196 ? -8.707 -1.476 12.696 1.00 97.81 196 MET A C 1
ATOM 1632 O O . MET A 1 196 ? -8.806 -0.766 11.698 1.00 97.81 196 MET A O 1
ATOM 1636 N N . LEU A 1 197 ? -9.411 -1.260 13.812 1.00 96.94 197 LEU A N 1
ATOM 1637 C CA . LEU A 1 197 ? -10.365 -0.160 14.003 1.00 96.94 197 LEU A CA 1
ATOM 1638 C C . LEU A 1 197 ? -9.723 1.070 14.659 1.00 96.94 197 LEU A C 1
ATOM 1640 O O . LEU A 1 197 ? -10.372 2.089 14.846 1.00 96.94 197 LEU A O 1
ATOM 1644 N N . THR A 1 198 ? -8.444 0.987 15.027 1.00 96.38 198 THR A N 1
ATOM 1645 C CA . THR A 1 198 ? -7.730 2.062 15.726 1.00 96.38 198 THR A CA 1
ATOM 1646 C C . THR A 1 198 ? -6.503 2.505 14.950 1.00 96.38 198 THR A C 1
ATOM 1648 O O . THR A 1 198 ? -5.837 1.674 14.328 1.00 96.38 198 THR A O 1
ATOM 1651 N N . ALA A 1 199 ? -6.145 3.783 15.075 1.00 97.44 199 ALA A N 1
ATOM 1652 C CA . ALA A 1 199 ? -4.931 4.327 14.482 1.00 97.44 199 ALA A CA 1
ATOM 1653 C C . ALA A 1 199 ? -3.657 3.567 14.898 1.00 97.44 199 ALA A C 1
ATOM 1655 O O . ALA A 1 199 ? -3.519 3.081 16.028 1.00 97.44 199 ALA A O 1
ATOM 1656 N N . ILE A 1 200 ? -2.700 3.505 13.976 1.00 96.69 200 ILE A N 1
ATOM 1657 C CA . ILE A 1 200 ? -1.346 2.989 14.180 1.00 96.69 200 ILE A CA 1
ATOM 1658 C C . ILE A 1 200 ? -0.357 4.132 13.932 1.00 96.69 200 ILE A C 1
ATOM 1660 O O . ILE A 1 200 ? -0.543 4.842 12.953 1.00 96.69 200 ILE A O 1
ATOM 1664 N N . PRO A 1 201 ? 0.674 4.320 14.778 1.00 94.19 201 PRO A N 1
ATOM 1665 C CA . PRO A 1 201 ? 0.665 3.899 16.179 1.00 94.19 201 PRO A CA 1
ATOM 1666 C C . PRO A 1 201 ? -0.564 4.486 16.895 1.00 94.19 201 PRO A C 1
ATOM 1668 O O . PRO A 1 201 ? -1.083 5.526 16.486 1.00 94.19 201 PRO A O 1
ATOM 1671 N N . LYS A 1 202 ? -1.036 3.828 17.964 1.00 85.88 202 LYS A N 1
ATOM 1672 C CA . LYS A 1 202 ? -2.156 4.362 18.752 1.00 85.88 202 LYS A CA 1
ATOM 1673 C C . LYS A 1 202 ? -1.790 5.769 19.207 1.00 85.88 202 LYS A C 1
ATOM 1675 O O . LYS A 1 202 ? -0.721 5.969 19.784 1.00 85.88 202 LYS A O 1
ATOM 1680 N N . SER A 1 203 ? -2.656 6.740 18.928 1.00 70.00 203 SER A N 1
ATOM 1681 C CA . SER A 1 203 ? -2.441 8.092 19.423 1.00 70.00 203 SER A CA 1
ATOM 1682 C C . SER A 1 203 ? -2.432 8.034 20.946 1.00 70.00 203 SER A C 1
ATOM 1684 O O . SER A 1 203 ? -3.404 7.593 21.557 1.00 70.00 203 SER A O 1
ATOM 1686 N N . SER A 1 204 ? -1.348 8.488 21.568 1.00 51.38 204 SER A N 1
ATOM 1687 C CA . SER A 1 204 ? -1.312 8.784 22.995 1.00 51.38 204 SER A CA 1
ATOM 1688 C C . SER A 1 204 ? -2.108 10.063 23.266 1.00 51.38 204 SER A C 1
ATOM 1690 O O . SER A 1 204 ? -1.572 11.025 23.819 1.00 51.38 204 SER A O 1
ATOM 1692 N N . ARG A 1 205 ? -3.380 10.124 22.847 1.00 44.75 205 ARG A N 1
ATOM 1693 C CA . ARG A 1 205 ? -4.310 11.086 23.435 1.00 44.75 205 ARG A CA 1
ATOM 1694 C C . ARG A 1 205 ? -4.544 10.602 24.855 1.00 44.75 205 ARG A C 1
ATOM 1696 O O . ARG A 1 205 ? -5.428 9.796 25.124 1.00 44.75 205 ARG A O 1
ATOM 1703 N N . GLY A 1 206 ? -3.632 11.026 25.725 1.00 36.38 206 GLY A N 1
ATOM 1704 C CA . GLY A 1 206 ? -3.817 10.967 27.152 1.00 36.38 206 GLY A CA 1
ATOM 1705 C C . GLY A 1 206 ? -5.141 11.631 27.473 1.00 36.38 206 GLY A C 1
ATOM 1706 O O . GLY A 1 206 ? -5.465 12.688 26.931 1.00 36.38 206 GLY A O 1
ATOM 1707 N N . VAL A 1 207 ? -5.882 10.956 28.340 1.00 33.72 207 VAL A N 1
ATOM 1708 C CA . VAL A 1 207 ? -6.822 11.575 29.261 1.00 33.72 207 VAL A CA 1
ATOM 1709 C C . VAL A 1 207 ? -6.238 12.926 29.689 1.00 33.72 207 VAL A C 1
ATOM 1711 O O . VAL A 1 207 ? -5.190 12.978 30.335 1.00 33.72 207 VAL A O 1
ATOM 1714 N N . LYS A 1 208 ? -6.864 14.007 29.241 1.00 32.25 208 LYS A N 1
ATOM 1715 C CA . LYS A 1 208 ? -6.786 15.321 29.863 1.00 32.25 208 LYS A CA 1
ATOM 1716 C C . LYS A 1 208 ? -8.213 15.766 30.094 1.00 32.25 208 LYS A C 1
ATOM 1718 O O . LYS A 1 208 ? -9.015 15.587 29.150 1.00 32.25 208 LYS A O 1
#

Radius of gyration: 18.56 Å; chains: 1; bounding box: 44×37×60 Å

Sequence (208 aa):
MAKKVRKKTKQEMADPVFRKRVSSQSEVLLRAYAECEKLSPSRLQFIYDLTGGGWISRFENLDDDAAFEKESRRWTKLRREFLNTVEKPREIHCFTCLYNADEGIKPLIRMMKHPSCDAGSALRMFWVYDPVYYSDYRTISECPDNEGQDVMRMLRAIKRRFKQSDFKTRKFYFDPEPWLQADHVDLEALQLPDAMLTAIPKSSRGVK

pLDDT: mean 92.08, std 11.1, range [32.25, 98.69]

Organism: NCBI:txid2527973